Protein AF-A0A945CCV4-F1 (afdb_monomer_lite)

pLDDT: mean 94.68, std 7.06, range [43.44, 98.88]

Foldseek 3Di:
DQQPLVLVVQLVCLVVAQEDEAQECRDLADALVVLVVVDVSNDPRYHYAYQYDCSQCVDPVSNVRLCPRPHNVDDPQDWDDDLNAIETRHNCLVVQLADDPVNLVVQQPDPDQEYEYRHEDDQAPVCVVQAPDSPSHDPPRHHPVVVCVSHDLSHAYEYEYERGAQDPVHDQWDWDDDRSYIYTYHYHNLDFQNWDWDDDPRDTDTDGGDRPDD

Structure (mmCIF, N/CA/C/O backbone):
data_AF-A0A945CCV4-F1
#
_entry.id   AF-A0A945CCV4-F1
#
loop_
_atom_site.group_PDB
_atom_site.id
_atom_site.type_symbol
_atom_site.label_atom_id
_atom_site.label_alt_id
_atom_site.label_comp_id
_atom_site.label_asym_id
_atom_site.label_entity_id
_atom_site.label_seq_id
_atom_site.pdbx_PDB_ins_code
_atom_site.Cartn_x
_atom_site.Cartn_y
_atom_site.Cartn_z
_atom_site.occupancy
_atom_site.B_iso_or_equiv
_atom_site.auth_seq_id
_atom_site.auth_comp_id
_atom_site.auth_asym_id
_atom_site.auth_atom_id
_atom_site.pdbx_PDB_model_num
ATOM 1 N N . GLY A 1 1 ? 11.081 -3.305 -15.391 1.00 67.00 1 GLY A N 1
ATOM 2 C CA . GLY A 1 1 ? 9.847 -2.536 -15.654 1.00 67.00 1 GLY A CA 1
ATOM 3 C C . GLY A 1 1 ? 9.012 -2.610 -14.402 1.00 67.00 1 GLY A C 1
ATOM 4 O O . GLY A 1 1 ? 9.605 -2.865 -13.364 1.00 67.00 1 GLY A O 1
ATOM 5 N N . LEU A 1 2 ? 7.693 -2.428 -14.487 1.00 87.81 2 LEU A N 1
ATOM 6 C CA . LEU A 1 2 ? 6.811 -3.063 -13.502 1.00 87.81 2 LEU A CA 1
ATOM 7 C C . LEU A 1 2 ? 7.021 -4.585 -13.612 1.00 87.81 2 LEU A C 1
ATOM 9 O O . LEU A 1 2 ? 7.381 -5.048 -14.703 1.00 87.81 2 LEU A O 1
ATOM 13 N N . ALA A 1 3 ? 6.828 -5.327 -12.523 1.00 92.19 3 ALA A N 1
ATOM 14 C CA . ALA A 1 3 ? 6.833 -6.789 -12.547 1.00 92.19 3 ALA A CA 1
ATOM 15 C C . ALA A 1 3 ? 5.908 -7.313 -13.665 1.00 92.19 3 ALA A C 1
ATOM 17 O O . ALA A 1 3 ? 4.794 -6.805 -13.848 1.00 92.19 3 ALA A O 1
ATOM 18 N N . LYS A 1 4 ? 6.385 -8.271 -14.467 1.00 93.06 4 LYS A N 1
ATOM 19 C CA . LYS A 1 4 ? 5.684 -8.753 -15.666 1.00 93.06 4 LYS A CA 1
ATOM 20 C C . LYS A 1 4 ? 4.350 -9.393 -15.310 1.00 93.06 4 LYS A C 1
ATOM 22 O O . LYS A 1 4 ? 3.341 -9.004 -15.890 1.00 93.06 4 LYS A O 1
ATOM 27 N N . ASN A 1 5 ? 4.338 -10.279 -14.316 1.00 93.94 5 ASN A N 1
ATOM 28 C CA . ASN A 1 5 ? 3.125 -10.932 -13.814 1.00 93.94 5 ASN A CA 1
ATOM 29 C C . ASN A 1 5 ? 2.070 -9.911 -13.347 1.00 93.94 5 ASN A C 1
ATOM 31 O O . ASN A 1 5 ? 0.893 -10.023 -13.690 1.00 93.94 5 ASN A O 1
ATOM 35 N N . ALA A 1 6 ? 2.486 -8.852 -12.646 1.00 94.69 6 ALA A N 1
ATOM 36 C CA . ALA A 1 6 ? 1.594 -7.769 -12.242 1.00 94.69 6 ALA A CA 1
ATOM 37 C C . ALA A 1 6 ? 1.042 -7.005 -13.457 1.00 94.69 6 ALA A C 1
ATOM 39 O O . ALA A 1 6 ? -0.157 -6.737 -13.541 1.00 94.69 6 ALA A O 1
ATOM 40 N N . MET A 1 7 ? 1.896 -6.675 -14.432 1.00 93.44 7 MET A N 1
ATOM 41 C CA . MET A 1 7 ? 1.480 -5.985 -15.658 1.00 93.44 7 MET A CA 1
ATOM 42 C C . MET A 1 7 ? 0.518 -6.835 -16.504 1.00 93.44 7 MET A C 1
ATOM 44 O O . MET A 1 7 ? -0.431 -6.295 -17.081 1.00 93.44 7 MET A O 1
ATOM 48 N N . GLU A 1 8 ? 0.738 -8.146 -16.579 1.00 93.75 8 GLU A N 1
ATOM 49 C CA . GLU A 1 8 ? -0.138 -9.108 -17.255 1.00 93.75 8 GLU A CA 1
ATOM 50 C C . GLU A 1 8 ? -1.492 -9.200 -16.552 1.00 93.75 8 GLU A C 1
ATOM 52 O O . GLU A 1 8 ? -2.524 -9.017 -17.203 1.00 93.75 8 GLU A O 1
ATOM 57 N N . PHE A 1 9 ? -1.504 -9.356 -15.223 1.00 94.81 9 PHE A N 1
ATOM 58 C CA . PHE A 1 9 ? -2.732 -9.324 -14.426 1.00 94.81 9 PHE A CA 1
ATOM 59 C C . PHE A 1 9 ? -3.540 -8.048 -14.692 1.00 94.81 9 PHE A C 1
ATOM 61 O O . PHE A 1 9 ? -4.734 -8.117 -14.998 1.00 94.81 9 PHE A O 1
ATOM 68 N N . ILE A 1 10 ? -2.883 -6.886 -14.636 1.00 94.25 10 ILE A N 1
ATOM 69 C CA . ILE A 1 10 ? -3.505 -5.584 -14.894 1.00 94.25 10 ILE A CA 1
ATOM 70 C C . ILE A 1 10 ? -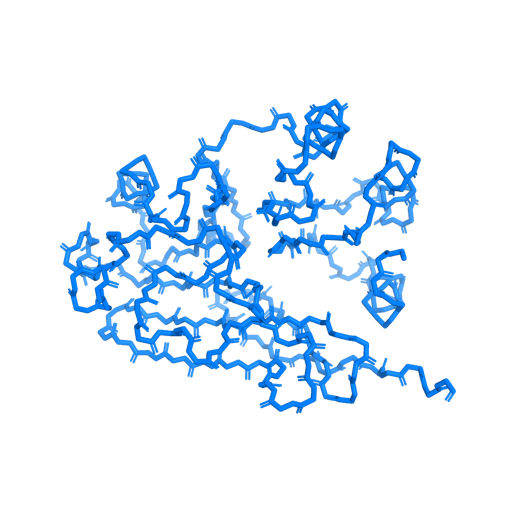4.068 -5.529 -16.314 1.00 94.25 10 ILE A C 1
ATOM 72 O O . ILE A 1 10 ? -5.220 -5.151 -16.510 1.00 94.25 10 ILE A O 1
ATOM 76 N N . THR A 1 11 ? -3.284 -5.923 -17.317 1.00 92.12 11 THR A N 1
ATOM 77 C CA . THR A 1 11 ? -3.694 -5.853 -18.727 1.00 92.12 11 THR A CA 1
ATOM 78 C C . THR A 1 11 ? -4.904 -6.742 -19.003 1.00 92.12 11 THR A C 1
ATOM 80 O O . THR A 1 11 ? -5.833 -6.305 -19.686 1.00 92.12 11 THR A O 1
ATOM 83 N N . ASN A 1 12 ? -4.926 -7.943 -18.422 1.00 92.69 12 ASN A N 1
ATOM 84 C CA . ASN A 1 12 ? -5.991 -8.926 -18.604 1.00 92.69 12 ASN A CA 1
ATOM 85 C C . ASN A 1 12 ? -7.277 -8.562 -17.845 1.00 92.69 12 ASN A C 1
ATOM 87 O O . ASN A 1 12 ? -8.363 -8.990 -18.236 1.00 92.69 12 ASN A O 1
ATOM 91 N N . ASN A 1 13 ? -7.177 -7.759 -16.779 1.00 93.12 13 ASN A N 1
ATOM 92 C CA . ASN A 1 13 ? -8.304 -7.470 -15.889 1.00 93.12 13 ASN A CA 1
ATOM 93 C C . ASN A 1 13 ? -8.717 -5.994 -15.824 1.00 93.12 13 ASN A C 1
ATOM 95 O O . ASN A 1 13 ? -9.718 -5.692 -15.180 1.00 93.12 13 ASN A O 1
ATOM 99 N N . LYS A 1 14 ? -8.037 -5.066 -16.512 1.00 91.62 14 LYS A N 1
ATOM 100 C CA . LYS A 1 14 ? -8.310 -3.615 -16.423 1.00 91.62 14 LYS A CA 1
ATOM 101 C C . LYS A 1 14 ? -9.759 -3.194 -16.692 1.00 91.62 14 LYS A C 1
ATOM 103 O O . LYS A 1 14 ? -10.181 -2.173 -16.173 1.00 91.62 14 LYS A O 1
ATOM 108 N N . SER A 1 15 ? -10.540 -3.957 -17.465 1.00 91.94 15 SER A N 1
ATOM 109 C CA . SER A 1 15 ? -11.969 -3.670 -17.688 1.00 91.94 15 SER A CA 1
ATOM 110 C C . SER A 1 15 ? -12.873 -4.046 -16.507 1.00 91.94 15 SER A C 1
ATOM 112 O O . SER A 1 15 ? -14.014 -3.595 -16.444 1.00 91.94 15 SER A O 1
ATOM 114 N N . LYS A 1 16 ? -12.379 -4.877 -15.584 1.00 92.81 16 LYS A N 1
ATOM 115 C CA . LYS A 1 16 ? -13.075 -5.344 -14.375 1.00 92.81 16 LYS A CA 1
ATOM 116 C C . LYS A 1 16 ? -12.618 -4.602 -13.118 1.00 92.81 16 LYS A C 1
ATOM 118 O O . LYS A 1 16 ? -13.251 -4.724 -12.074 1.00 92.81 16 LYS A O 1
ATOM 123 N N . LEU A 1 17 ? -11.509 -3.869 -13.203 1.00 93.38 17 LEU A N 1
ATOM 124 C CA . LEU A 1 17 ? -10.933 -3.116 -12.097 1.00 93.38 17 LEU A CA 1
ATOM 125 C C . LEU A 1 17 ? -11.440 -1.674 -12.130 1.00 93.38 17 LEU A C 1
ATOM 127 O O . LEU A 1 17 ? -11.455 -1.031 -13.175 1.00 93.38 17 LEU A O 1
ATOM 131 N N . ARG A 1 18 ? -11.823 -1.152 -10.964 1.00 94.25 18 ARG A N 1
ATOM 132 C CA . ARG A 1 18 ? -12.142 0.274 -10.791 1.00 94.25 18 ARG A CA 1
ATOM 133 C C . ARG A 1 18 ? -10.889 1.104 -10.520 1.00 94.25 18 ARG A C 1
ATOM 135 O O . ARG A 1 18 ? -10.783 2.245 -10.968 1.00 94.25 18 ARG A O 1
ATOM 142 N N . SER A 1 19 ? -9.944 0.535 -9.781 1.00 95.94 19 SER A N 1
ATOM 143 C CA . SER A 1 19 ? -8.685 1.185 -9.445 1.00 9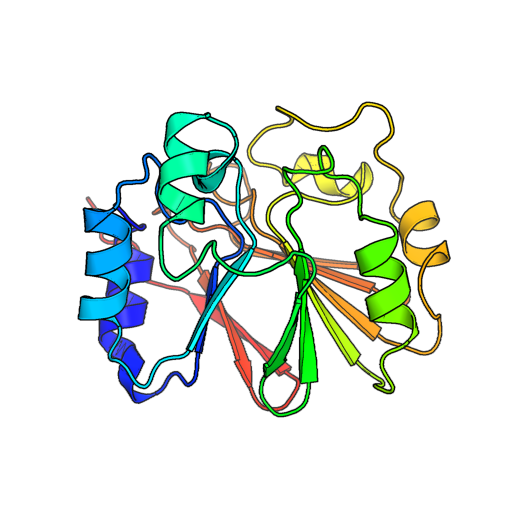5.94 19 SER A CA 1
ATOM 144 C C . SER A 1 19 ? -7.585 0.182 -9.112 1.00 95.94 19 SER A C 1
ATOM 146 O O . SER A 1 19 ? -7.870 -0.977 -8.817 1.00 95.94 19 SER A O 1
ATOM 148 N N . ILE A 1 20 ? -6.343 0.662 -9.105 1.00 96.69 20 ILE A N 1
ATOM 149 C CA . ILE A 1 20 ? -5.147 -0.035 -8.635 1.00 96.69 20 ILE A CA 1
ATOM 150 C C . ILE A 1 20 ? -4.456 0.843 -7.591 1.00 96.69 20 ILE A C 1
ATOM 152 O O . ILE A 1 20 ? -4.261 2.041 -7.804 1.00 96.69 20 ILE A O 1
ATOM 156 N N . THR A 1 21 ? -4.052 0.222 -6.488 1.00 97.56 21 THR A N 1
ATOM 157 C CA . THR A 1 21 ? -3.162 0.818 -5.492 1.00 97.56 21 THR A CA 1
ATOM 158 C C . THR A 1 21 ? -1.800 0.151 -5.598 1.00 97.56 21 THR A C 1
ATOM 160 O O . THR A 1 21 ? -1.707 -1.066 -5.473 1.00 97.56 21 THR A O 1
ATOM 163 N N . PHE A 1 22 ? -0.752 0.944 -5.795 1.00 97.88 22 PHE A N 1
ATOM 164 C CA . PHE A 1 22 ? 0.627 0.497 -5.656 1.00 97.88 22 PHE A CA 1
ATOM 165 C C . PHE A 1 22 ? 1.179 0.937 -4.300 1.00 97.88 22 PHE A C 1
ATOM 167 O O . PHE A 1 22 ? 1.208 2.131 -3.997 1.00 97.88 22 PHE A O 1
ATOM 174 N N . THR A 1 23 ? 1.646 -0.017 -3.501 1.00 97.75 23 THR A N 1
ATOM 175 C CA . THR A 1 23 ? 2.307 0.207 -2.205 1.00 97.75 23 THR A CA 1
ATOM 176 C C . THR A 1 23 ? 3.823 0.325 -2.363 1.00 97.75 23 THR A C 1
ATOM 178 O O . THR A 1 23 ? 4.594 -0.254 -1.603 1.00 97.75 23 THR A O 1
ATOM 181 N N . GLY A 1 24 ? 4.244 1.090 -3.367 1.00 96.25 24 GLY A N 1
ATOM 182 C CA . GLY A 1 24 ? 5.629 1.484 -3.604 1.00 96.25 24 GLY A CA 1
ATOM 183 C C . GLY A 1 24 ? 6.425 0.520 -4.472 1.00 96.25 24 GLY A C 1
ATOM 184 O O . GLY A 1 24 ? 5.956 -0.557 -4.835 1.00 96.25 24 GLY A O 1
ATOM 185 N N . ASP A 1 25 ? 7.626 0.960 -4.831 1.00 95.69 25 ASP A N 1
ATOM 186 C CA . ASP A 1 25 ? 8.578 0.278 -5.707 1.00 95.69 25 ASP A CA 1
ATOM 187 C C . ASP A 1 25 ? 7.937 -0.190 -7.023 1.00 95.69 25 ASP A C 1
ATOM 189 O O . ASP A 1 25 ? 8.181 -1.288 -7.523 1.00 95.69 25 ASP A O 1
ATOM 193 N N . VAL A 1 26 ? 7.131 0.696 -7.626 1.00 95.69 26 VAL A N 1
ATOM 194 C CA . VAL A 1 26 ? 6.432 0.436 -8.900 1.00 95.69 26 VAL A CA 1
ATOM 195 C C . VAL A 1 26 ? 7.433 0.112 -10.006 1.00 95.69 26 VAL A C 1
ATOM 197 O O . VAL A 1 26 ? 7.191 -0.739 -10.867 1.00 95.69 26 VAL A O 1
ATOM 200 N N . PHE A 1 27 ? 8.578 0.796 -9.980 1.00 93.62 27 PHE A N 1
ATOM 201 C CA . PHE A 1 27 ? 9.692 0.552 -10.879 1.00 93.62 27 PHE A CA 1
ATOM 202 C C . PHE A 1 27 ? 11.005 0.484 -10.102 1.00 93.62 27 PHE A C 1
ATOM 204 O O . PHE A 1 27 ? 11.349 1.412 -9.380 1.00 93.62 27 PHE A O 1
ATOM 211 N N . SER A 1 28 ? 11.827 -0.532 -10.381 1.00 88.69 28 SER A N 1
ATOM 212 C CA . SER A 1 28 ? 13.199 -0.615 -9.847 1.00 88.69 28 SER A CA 1
ATOM 213 C C . SER A 1 28 ? 14.094 0.568 -10.247 1.00 88.69 28 SER A C 1
ATOM 215 O O . SER A 1 2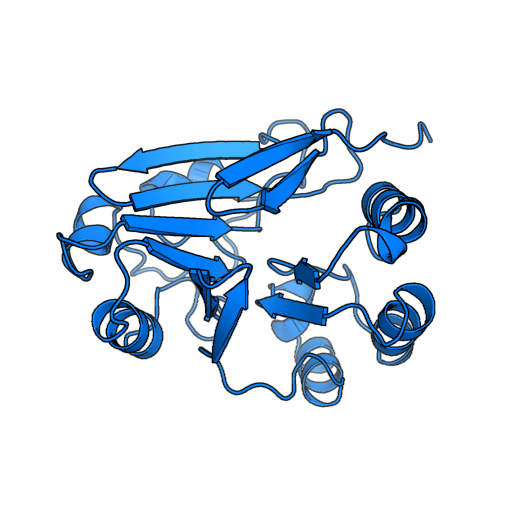8 ? 15.054 0.911 -9.565 1.00 88.69 28 SER A O 1
ATOM 217 N N . SER A 1 29 ? 13.790 1.200 -11.381 1.00 90.94 29 SER A N 1
ATOM 218 C CA . SER A 1 29 ? 14.406 2.446 -11.830 1.00 90.94 29 SER A CA 1
ATOM 219 C C . SER A 1 29 ? 13.344 3.262 -12.571 1.00 90.94 29 SER A C 1
ATOM 221 O O . SER A 1 29 ? 13.000 2.911 -13.711 1.00 90.94 29 SER A O 1
ATOM 223 N N . PRO A 1 30 ? 12.760 4.292 -11.940 1.00 93.94 30 PRO A N 1
ATOM 224 C CA . PRO A 1 30 ? 11.705 5.086 -12.550 1.00 93.94 30 PRO A CA 1
ATOM 225 C C . PRO A 1 30 ? 12.242 5.976 -13.677 1.00 93.94 30 PRO A C 1
ATOM 227 O O . PRO A 1 30 ? 13.416 6.324 -13.742 1.00 93.94 30 PRO A O 1
ATOM 230 N N . SER A 1 31 ? 11.353 6.320 -14.603 1.00 95.38 31 SER A N 1
ATOM 231 C CA . SER A 1 31 ? 11.570 7.326 -15.650 1.00 95.38 31 SER A CA 1
ATOM 232 C C . SER A 1 31 ? 10.215 7.911 -16.023 1.00 95.38 31 SER A C 1
ATOM 234 O O . SER A 1 31 ? 9.197 7.231 -15.859 1.00 95.38 31 SER A O 1
ATOM 236 N N . LEU A 1 32 ? 10.191 9.131 -16.558 1.00 94.38 32 LEU A N 1
ATOM 237 C CA . LEU A 1 32 ? 8.948 9.740 -17.035 1.00 94.38 32 LEU A CA 1
ATOM 238 C C . LEU A 1 32 ? 8.214 8.851 -18.044 1.00 94.38 32 LEU A C 1
ATOM 240 O O . LEU A 1 32 ? 6.996 8.712 -17.966 1.00 94.38 32 LEU A O 1
ATOM 244 N N . ASP A 1 33 ? 8.949 8.204 -18.948 1.00 95.25 33 ASP A N 1
ATOM 245 C CA . ASP A 1 33 ? 8.360 7.336 -19.969 1.00 95.25 33 ASP A CA 1
ATOM 246 C C . ASP A 1 33 ? 7.734 6.076 -19.367 1.00 95.25 33 ASP A C 1
ATOM 248 O O . ASP A 1 33 ? 6.674 5.645 -19.817 1.00 95.25 33 ASP A O 1
ATOM 252 N N . LYS A 1 34 ? 8.323 5.510 -18.303 1.00 95.25 34 LYS A N 1
ATOM 253 C CA . LYS A 1 34 ? 7.727 4.373 -17.578 1.00 95.25 34 LYS A CA 1
ATOM 254 C C . LYS A 1 34 ? 6.419 4.767 -16.890 1.00 95.25 34 LYS A C 1
ATOM 256 O O . LYS A 1 34 ? 5.437 4.041 -17.026 1.00 95.25 34 LYS A O 1
ATOM 261 N N . TRP A 1 35 ? 6.379 5.924 -16.226 1.00 94.88 35 TRP A N 1
ATOM 262 C CA . TRP A 1 35 ? 5.150 6.437 -15.610 1.00 94.88 35 TRP A CA 1
ATOM 263 C C . TRP A 1 35 ? 4.066 6.736 -16.656 1.00 94.88 35 TRP A C 1
ATOM 265 O O . TRP A 1 35 ? 2.936 6.276 -16.512 1.00 94.88 35 TRP A O 1
ATOM 275 N N . LYS A 1 36 ? 4.411 7.405 -17.765 1.00 93.31 36 LYS A N 1
ATOM 276 C CA . LYS A 1 36 ? 3.477 7.636 -18.883 1.00 93.31 36 LYS A CA 1
ATOM 277 C C . LYS A 1 36 ? 2.975 6.326 -19.495 1.00 93.31 36 LYS A C 1
ATOM 279 O O . LYS A 1 36 ? 1.787 6.186 -19.779 1.00 93.31 36 LYS A O 1
ATOM 284 N N . SER A 1 37 ? 3.863 5.347 -19.673 1.00 92.44 37 SER A N 1
ATOM 285 C CA . SER A 1 37 ? 3.507 4.035 -20.220 1.00 92.44 37 SER A CA 1
ATOM 286 C C . SER A 1 37 ? 2.543 3.272 -19.307 1.00 92.44 37 SER A C 1
ATOM 288 O O . SER A 1 37 ? 1.637 2.609 -19.812 1.00 92.44 37 SER A O 1
ATOM 290 N N . LEU A 1 38 ? 2.687 3.391 -17.980 1.00 92.94 38 LEU A N 1
ATOM 291 C CA . LEU A 1 38 ? 1.751 2.794 -17.024 1.00 92.94 38 LEU A CA 1
ATOM 292 C C . LEU A 1 38 ? 0.323 3.286 -17.273 1.00 92.94 38 LEU A C 1
ATOM 294 O O . LEU A 1 38 ? -0.572 2.457 -17.437 1.00 92.94 38 LEU A O 1
ATOM 298 N N . ARG A 1 39 ? 0.122 4.605 -17.391 1.00 91.44 39 ARG A N 1
ATOM 299 C CA . ARG A 1 39 ? -1.183 5.205 -17.714 1.00 91.44 39 ARG A CA 1
ATOM 300 C C . ARG A 1 39 ? -1.734 4.718 -19.051 1.00 91.44 39 ARG A C 1
ATOM 302 O O . ARG A 1 39 ? -2.856 4.227 -19.121 1.00 91.44 39 ARG A O 1
ATOM 309 N N . GLN A 1 40 ? -0.921 4.775 -20.104 1.00 89.69 40 GLN A N 1
ATOM 310 C CA . GLN A 1 40 ? -1.341 4.365 -21.450 1.00 89.69 40 GLN A CA 1
ATOM 311 C C . GLN A 1 40 ? -1.819 2.905 -21.502 1.00 89.69 40 GLN A C 1
ATOM 313 O O . GLN A 1 40 ? -2.751 2.573 -22.233 1.00 89.69 40 GLN A O 1
ATOM 318 N N . LYS A 1 41 ? -1.207 2.013 -20.714 1.00 87.19 41 LYS A N 1
ATOM 319 C CA . LYS A 1 41 ? -1.570 0.588 -20.697 1.00 87.19 41 LYS A CA 1
ATOM 320 C C . LYS A 1 41 ? -2.813 0.277 -19.855 1.00 87.19 41 LYS A C 1
ATOM 322 O O . LYS A 1 41 ? -3.485 -0.726 -20.123 1.00 87.19 41 LYS A O 1
ATOM 327 N N . THR A 1 42 ? -3.136 1.120 -18.876 1.00 82.00 42 THR A N 1
ATOM 328 C CA . THR A 1 42 ? -4.156 0.873 -17.841 1.00 82.00 42 THR A CA 1
ATOM 329 C C . THR A 1 42 ? -5.554 1.409 -18.159 1.00 82.00 42 THR A C 1
ATOM 331 O O . THR A 1 42 ? -6.473 1.058 -17.428 1.00 82.00 42 THR A O 1
ATOM 334 N N . ASN A 1 43 ? -5.755 2.099 -19.294 1.00 77.00 43 ASN A N 1
ATOM 335 C CA . ASN A 1 43 ? -6.990 2.825 -19.662 1.00 77.00 43 ASN A CA 1
ATOM 336 C C . ASN A 1 43 ? -7.260 4.039 -18.743 1.00 77.00 43 ASN A C 1
ATOM 338 O O . ASN A 1 43 ? -7.037 3.991 -17.536 1.00 77.00 43 ASN A O 1
ATOM 342 N N . ASP A 1 44 ? -7.788 5.122 -19.314 1.00 76.44 44 ASP A N 1
ATOM 343 C CA . ASP A 1 44 ? -8.059 6.390 -18.624 1.00 76.44 44 ASP A CA 1
ATOM 344 C C . ASP A 1 44 ? -9.121 6.260 -17.519 1.00 76.44 44 ASP A C 1
ATOM 346 O O . ASP A 1 44 ? -9.103 7.011 -16.547 1.00 76.44 44 ASP A O 1
ATOM 350 N N . ASN A 1 45 ? -10.013 5.268 -17.617 1.00 84.25 45 ASN A N 1
ATOM 351 C CA . ASN A 1 45 ? -11.058 5.032 -16.613 1.00 84.25 45 ASN A CA 1
ATOM 352 C C . ASN A 1 45 ? -10.556 4.316 -15.346 1.00 84.25 45 ASN A C 1
ATOM 354 O O . ASN A 1 45 ? -11.311 4.208 -14.377 1.00 84.25 45 ASN A O 1
ATOM 358 N N . LEU A 1 46 ? -9.321 3.802 -15.341 1.00 92.06 46 LEU A N 1
ATOM 359 C CA . LEU A 1 46 ? -8.766 3.088 -14.196 1.00 92.06 46 LEU A CA 1
ATOM 360 C C . LEU A 1 46 ? -8.082 4.067 -13.235 1.00 92.06 46 LEU A C 1
ATOM 362 O O . LEU A 1 46 ? -7.074 4.701 -13.566 1.00 92.06 46 LEU A O 1
ATOM 366 N N . GLY A 1 47 ? -8.612 4.176 -12.015 1.00 94.19 47 GLY A N 1
ATOM 367 C CA . GLY A 1 47 ? -7.960 4.949 -10.958 1.00 94.19 47 GLY A CA 1
ATOM 368 C C . GLY A 1 47 ? -6.616 4.323 -10.587 1.00 94.19 47 GLY A C 1
ATOM 369 O O . GLY A 1 47 ? -6.538 3.116 -10.390 1.00 94.19 47 GLY A O 1
ATOM 370 N N . ILE A 1 48 ? -5.554 5.115 -10.478 1.00 95.69 48 ILE A N 1
ATOM 371 C CA . ILE A 1 48 ? -4.246 4.625 -10.029 1.00 95.69 48 ILE A CA 1
ATOM 372 C C . ILE A 1 48 ? -3.793 5.495 -8.875 1.00 95.69 48 ILE A C 1
ATOM 374 O O . ILE A 1 48 ? -3.772 6.722 -8.989 1.00 95.69 48 ILE A O 1
ATOM 378 N N . PHE A 1 49 ? -3.426 4.847 -7.780 1.00 97.19 49 PHE A N 1
ATOM 379 C CA . PHE A 1 49 ? -2.933 5.494 -6.578 1.00 97.19 49 PHE A CA 1
ATOM 380 C C . PHE A 1 49 ? -1.598 4.873 -6.187 1.00 97.19 49 PHE A C 1
ATOM 382 O O . PHE A 1 49 ? -1.429 3.657 -6.273 1.00 97.19 49 PHE A O 1
ATOM 389 N N . VAL A 1 50 ? -0.649 5.706 -5.768 1.00 97.88 50 VAL A N 1
ATOM 390 C CA . VAL A 1 50 ? 0.703 5.270 -5.409 1.00 97.88 50 VAL A CA 1
ATOM 391 C C . VAL A 1 50 ? 1.025 5.777 -4.010 1.00 97.88 50 VAL A C 1
ATOM 393 O O . VAL A 1 50 ? 0.966 6.980 -3.761 1.00 97.88 50 VAL A O 1
ATOM 396 N N . ALA A 1 51 ? 1.367 4.865 -3.107 1.00 98.06 51 ALA A N 1
ATOM 397 C CA . ALA A 1 51 ? 2.089 5.167 -1.878 1.00 98.06 51 ALA A CA 1
ATOM 398 C C . ALA A 1 51 ? 3.574 4.866 -2.147 1.00 98.06 51 ALA A C 1
ATOM 400 O O . ALA A 1 51 ? 3.895 3.700 -2.363 1.00 98.06 51 ALA A O 1
ATOM 401 N N . PRO A 1 52 ? 4.457 5.873 -2.254 1.00 97.38 52 PRO A N 1
ATOM 402 C CA . PRO A 1 52 ? 5.776 5.697 -2.858 1.00 97.38 52 PRO A CA 1
ATOM 403 C C . PRO A 1 52 ? 6.705 4.822 -2.010 1.00 97.38 52 PRO A C 1
ATOM 405 O O . PRO A 1 52 ? 6.678 4.876 -0.779 1.00 97.38 52 PRO A O 1
ATOM 408 N N . GLY A 1 53 ? 7.550 4.045 -2.689 1.00 96.94 53 GLY A N 1
ATOM 409 C CA . GLY A 1 53 ? 8.622 3.254 -2.087 1.00 96.94 53 GLY A CA 1
ATOM 410 C C . GLY A 1 53 ? 10.014 3.844 -2.290 1.00 96.94 53 GLY A C 1
ATOM 411 O O . GLY A 1 53 ? 10.191 4.898 -2.911 1.00 96.94 53 GLY A O 1
ATOM 412 N N . ASN A 1 54 ? 11.037 3.181 -1.744 1.00 95.81 54 ASN A N 1
ATOM 413 C CA . ASN A 1 54 ? 12.414 3.681 -1.810 1.00 95.81 54 ASN A CA 1
ATOM 414 C C . ASN A 1 54 ? 12.909 3.838 -3.252 1.00 95.81 54 ASN A C 1
ATOM 416 O O . ASN A 1 54 ? 13.573 4.826 -3.575 1.00 95.81 54 ASN A O 1
ATOM 420 N N . SER A 1 55 ? 12.563 2.903 -4.133 1.00 93.31 55 SER A N 1
ATOM 421 C CA . SER A 1 55 ? 12.957 2.940 -5.542 1.00 93.31 55 SER A CA 1
ATOM 422 C C . SER A 1 55 ? 12.281 4.095 -6.289 1.00 93.31 55 SER A C 1
ATOM 424 O O . SER A 1 55 ? 12.865 4.644 -7.232 1.00 93.31 55 SER A O 1
ATOM 426 N N . ASP A 1 56 ? 11.100 4.517 -5.823 1.00 93.06 56 ASP A N 1
ATOM 427 C CA . ASP A 1 56 ? 10.324 5.603 -6.420 1.00 93.06 56 ASP A CA 1
ATOM 428 C C . ASP A 1 56 ? 10.850 6.995 -6.034 1.00 93.06 56 ASP A C 1
ATOM 430 O O . ASP A 1 56 ? 10.832 7.887 -6.878 1.00 93.06 56 ASP A O 1
ATOM 434 N N . VAL A 1 57 ? 11.308 7.212 -4.787 1.00 94.56 57 VAL A N 1
ATOM 435 C CA . VAL A 1 57 ? 11.571 8.582 -4.271 1.00 94.56 57 VAL A CA 1
ATOM 436 C C . VAL A 1 57 ? 12.812 8.770 -3.382 1.00 94.56 57 VAL A C 1
ATOM 438 O O . VAL A 1 57 ? 13.076 9.897 -2.939 1.00 94.56 57 VAL A O 1
ATOM 441 N N . GLN A 1 58 ? 13.586 7.721 -3.071 1.00 91.06 58 GLN A N 1
ATOM 442 C CA . GLN A 1 58 ? 14.757 7.865 -2.186 1.00 91.06 58 GLN A CA 1
ATOM 443 C C . GLN A 1 58 ? 15.951 8.515 -2.897 1.00 91.06 58 GLN A C 1
ATOM 445 O O . GLN A 1 58 ? 16.649 9.337 -2.303 1.00 91.06 58 GLN A O 1
ATOM 450 N N . ARG A 1 59 ? 16.188 8.174 -4.169 1.00 90.81 59 ARG A N 1
ATOM 451 C CA . ARG A 1 59 ? 17.185 8.867 -4.997 1.00 90.81 59 ARG A CA 1
ATOM 452 C C . ARG A 1 59 ? 16.632 10.202 -5.489 1.00 90.81 59 ARG A C 1
ATOM 454 O O . ARG A 1 59 ? 15.455 10.279 -5.830 1.00 90.81 59 ARG A O 1
ATOM 461 N N . LEU A 1 60 ? 17.490 11.223 -5.571 1.00 85.94 60 LEU A N 1
ATOM 462 C CA . LEU A 1 60 ? 17.098 12.568 -6.017 1.00 85.94 60 LEU A CA 1
ATOM 463 C C . LEU A 1 60 ? 16.467 12.551 -7.413 1.00 85.94 60 LEU A C 1
ATOM 465 O O . LEU A 1 60 ? 15.392 13.103 -7.605 1.00 85.94 60 LEU A O 1
ATOM 469 N N . ASP A 1 61 ? 17.078 11.840 -8.357 1.00 90.56 61 ASP A N 1
ATOM 470 C CA . ASP A 1 61 ? 16.550 11.741 -9.715 1.00 90.56 61 ASP A CA 1
ATOM 471 C C . ASP A 1 61 ? 15.225 10.968 -9.776 1.00 90.56 61 ASP A C 1
ATOM 473 O O . ASP A 1 61 ? 14.295 11.401 -10.456 1.00 90.56 61 ASP A O 1
ATOM 477 N N . SER A 1 62 ? 15.093 9.873 -9.017 1.00 94.12 62 SER A N 1
ATOM 478 C CA . SER A 1 62 ? 13.815 9.163 -8.871 1.00 94.12 62 SER A CA 1
ATOM 479 C C . SER A 1 62 ? 12.719 10.072 -8.306 1.00 94.12 62 SER A C 1
ATOM 481 O O . SER A 1 62 ? 11.615 10.107 -8.850 1.00 94.12 62 SER A O 1
ATOM 483 N N . ARG A 1 63 ? 13.034 10.848 -7.260 1.00 94.00 63 ARG A N 1
ATOM 484 C CA . ARG A 1 63 ? 12.104 11.780 -6.614 1.00 94.00 63 ARG A CA 1
ATOM 485 C C . ARG A 1 63 ? 11.609 12.849 -7.575 1.00 94.00 63 ARG A C 1
ATOM 487 O O . ARG A 1 63 ? 10.399 13.033 -7.674 1.00 94.00 63 ARG A O 1
ATOM 494 N N . ASP A 1 64 ? 12.518 13.509 -8.287 1.00 94.19 64 ASP A N 1
ATOM 495 C CA . ASP A 1 64 ? 12.161 14.550 -9.251 1.00 94.19 64 ASP A CA 1
ATOM 496 C C . ASP A 1 64 ? 11.248 13.974 -10.340 1.00 94.19 64 ASP A C 1
ATOM 498 O O . ASP A 1 64 ? 10.196 14.540 -10.634 1.00 94.19 64 ASP A O 1
ATOM 502 N N . ILE A 1 65 ? 11.592 12.792 -10.872 1.00 96.12 65 ILE A N 1
ATOM 503 C CA . ILE A 1 65 ? 10.785 12.067 -11.864 1.00 96.12 65 ILE A CA 1
ATOM 504 C C . ILE A 1 65 ? 9.392 11.730 -11.321 1.00 96.12 65 ILE A C 1
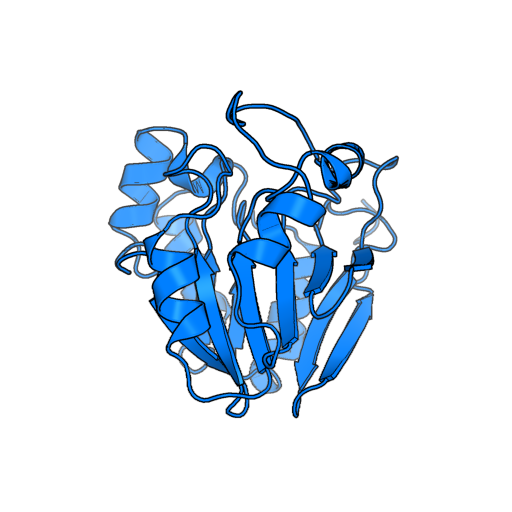ATOM 506 O O . ILE A 1 65 ? 8.404 11.872 -12.045 1.00 96.12 65 ILE A O 1
ATOM 510 N N . PHE A 1 66 ? 9.298 11.255 -10.079 1.00 96.06 66 PHE A N 1
ATOM 511 C CA . PHE A 1 66 ? 8.018 10.919 -9.466 1.00 96.06 66 PHE A CA 1
ATOM 512 C C . PHE A 1 66 ? 7.156 12.170 -9.271 1.00 96.06 66 PHE A C 1
ATOM 514 O O . PHE A 1 66 ? 6.000 12.172 -9.690 1.00 96.06 66 PHE A O 1
ATOM 521 N N . GLN A 1 67 ? 7.722 13.251 -8.727 1.00 95.00 67 GLN A N 1
ATOM 522 C CA . GLN A 1 67 ? 7.011 14.502 -8.434 1.00 95.00 67 GLN A CA 1
ATOM 523 C C . GLN A 1 67 ? 6.448 15.193 -9.681 1.00 95.00 67 GLN A C 1
ATOM 525 O O . GLN A 1 67 ? 5.361 15.765 -9.627 1.00 95.00 67 GLN A O 1
ATOM 530 N N . ILE A 1 68 ? 7.153 15.127 -10.814 1.00 95.31 68 ILE A N 1
ATOM 531 C CA . ILE A 1 68 ? 6.657 15.685 -12.082 1.00 95.31 68 ILE A CA 1
ATOM 532 C C . ILE A 1 68 ? 5.718 14.725 -12.835 1.00 95.31 68 ILE A C 1
ATOM 534 O O . ILE A 1 68 ? 5.052 15.144 -13.783 1.00 95.31 68 ILE A O 1
ATOM 538 N N . SER A 1 69 ? 5.646 13.448 -12.441 1.00 95.25 69 SER A N 1
ATOM 539 C CA . SER A 1 69 ? 4.658 12.502 -12.975 1.00 95.25 69 SER A CA 1
ATOM 540 C C . SER A 1 69 ? 3.254 12.812 -12.445 1.00 95.25 69 SER A C 1
ATOM 542 O O . SER A 1 69 ? 3.104 13.411 -11.384 1.00 95.25 69 SER A O 1
ATOM 544 N N . GLU A 1 70 ? 2.203 12.354 -13.131 1.00 92.75 70 GLU A N 1
ATOM 545 C CA . GLU A 1 70 ? 0.818 12.540 -12.656 1.00 92.75 70 GLU A CA 1
ATOM 546 C C . GLU A 1 70 ? 0.549 11.889 -11.281 1.00 92.75 70 GLU A C 1
ATOM 548 O O . GLU A 1 70 ? -0.365 12.300 -10.566 1.00 92.75 70 GLU A O 1
ATOM 553 N N . PHE A 1 71 ? 1.346 10.885 -10.895 1.00 93.56 71 PHE A N 1
ATOM 554 C CA . PHE A 1 71 ? 1.132 10.095 -9.682 1.00 93.56 71 PHE A CA 1
ATOM 555 C C . PHE A 1 71 ? 1.765 10.724 -8.436 1.00 93.56 71 PHE A C 1
ATOM 557 O O . PHE A 1 71 ? 1.258 10.516 -7.337 1.00 93.56 71 PHE A O 1
ATOM 564 N N . GLY A 1 72 ? 2.835 11.511 -8.599 1.00 93.25 72 GLY A N 1
ATOM 565 C CA . GLY A 1 72 ? 3.574 12.125 -7.488 1.00 93.25 72 GLY A CA 1
ATOM 566 C C . GLY A 1 72 ? 3.161 13.555 -7.141 1.00 93.25 72 GLY A C 1
ATOM 567 O O . GLY A 1 72 ? 3.749 14.153 -6.247 1.00 93.25 72 GLY A O 1
ATOM 568 N N . GLN A 1 73 ? 2.145 14.108 -7.808 1.00 92.56 73 GLN A N 1
ATOM 569 C CA . GLN A 1 73 ? 1.643 15.468 -7.551 1.00 92.56 73 GLN A CA 1
ATOM 570 C C . GLN A 1 73 ? 0.723 15.570 -6.319 1.00 92.56 73 GLN A C 1
ATOM 572 O O . GLN A 1 73 ? 0.230 16.650 -5.994 1.00 92.56 73 GLN A O 1
ATOM 577 N N . GLN A 1 74 ? 0.455 14.455 -5.635 1.00 93.50 74 GLN A N 1
ATOM 578 C CA . GLN A 1 74 ? -0.391 14.438 -4.444 1.00 93.50 74 GLN A CA 1
ATOM 579 C C . GLN A 1 74 ? 0.375 14.946 -3.215 1.00 93.50 74 GLN A C 1
ATOM 581 O O . GLN A 1 74 ? 1.558 14.663 -3.035 1.00 93.50 74 GLN A O 1
ATOM 586 N N . LYS A 1 75 ? -0.321 15.653 -2.318 1.00 95.38 75 LYS A N 1
ATOM 587 C CA . LYS A 1 75 ? 0.216 15.997 -0.997 1.00 95.38 75 LYS A CA 1
ATOM 588 C C . LYS A 1 75 ? -0.060 14.847 -0.029 1.00 95.38 75 LYS A C 1
ATOM 590 O O . LYS A 1 75 ? -1.217 14.603 0.293 1.00 95.38 75 LYS A O 1
ATOM 595 N N . TYR A 1 76 ? 0.987 14.168 0.430 1.00 97.31 76 TYR A N 1
ATOM 596 C CA . TYR A 1 76 ? 0.871 13.060 1.379 1.00 97.31 76 TYR A CA 1
ATOM 597 C C . TYR A 1 76 ? 0.732 13.549 2.840 1.00 97.31 76 TYR A C 1
ATOM 599 O O . TYR A 1 76 ? 1.331 14.570 3.193 1.00 97.31 76 TYR A O 1
ATOM 607 N N . PRO A 1 77 ? -0.009 12.819 3.696 1.00 98.31 77 PRO A N 1
ATOM 608 C CA . PRO A 1 77 ? -0.926 11.747 3.314 1.00 98.31 77 PRO A CA 1
ATOM 609 C C . PRO A 1 77 ? -2.166 12.303 2.590 1.00 98.31 77 PRO A C 1
ATOM 611 O O . PRO A 1 77 ? -2.613 13.412 2.880 1.00 98.31 77 PRO A O 1
ATOM 614 N N . PHE A 1 78 ? -2.743 11.526 1.668 1.00 98.25 78 PHE A N 1
ATOM 615 C CA . PHE A 1 78 ? -3.997 11.889 0.993 1.00 98.25 78 PHE A CA 1
ATOM 616 C C . PHE A 1 78 ? -5.065 10.804 1.142 1.00 98.25 78 PHE A C 1
ATOM 618 O O . PHE A 1 78 ? -4.755 9.628 1.320 1.00 98.25 78 PHE A O 1
ATOM 625 N N . LEU A 1 79 ? -6.333 11.209 1.039 1.00 98.25 79 LEU A N 1
ATOM 626 C CA . LEU A 1 79 ? -7.503 10.349 1.218 1.00 98.25 79 LEU A CA 1
ATOM 627 C C . LEU A 1 79 ? -8.198 10.054 -0.119 1.00 98.25 79 LEU A C 1
ATOM 629 O O . LEU A 1 79 ? -8.457 10.960 -0.918 1.00 98.25 79 LEU A O 1
ATOM 633 N N . LYS A 1 80 ? -8.555 8.788 -0.339 1.00 97.81 80 LYS A N 1
ATOM 634 C CA . LYS A 1 80 ? -9.500 8.335 -1.374 1.00 97.81 80 LYS A CA 1
ATOM 635 C C . LYS A 1 80 ? -10.497 7.353 -0.769 1.00 97.81 80 LYS A C 1
ATOM 637 O O . LYS A 1 80 ? -10.405 7.015 0.403 1.00 97.81 80 LYS A O 1
ATOM 642 N N . TYR A 1 81 ? -11.445 6.900 -1.582 1.00 96.44 81 TYR A N 1
ATOM 643 C CA . TYR A 1 81 ? -12.463 5.942 -1.168 1.00 96.44 81 TYR A CA 1
ATOM 644 C C . TYR A 1 81 ? -12.541 4.785 -2.161 1.00 96.44 81 TYR A C 1
ATOM 646 O O . TYR A 1 81 ? -12.691 5.011 -3.365 1.00 96.44 81 TYR A O 1
ATOM 654 N N . LEU A 1 82 ? -12.477 3.557 -1.650 1.00 93.81 82 LEU A N 1
ATOM 655 C CA . LEU A 1 82 ? -12.700 2.323 -2.400 1.00 93.81 82 LEU A CA 1
A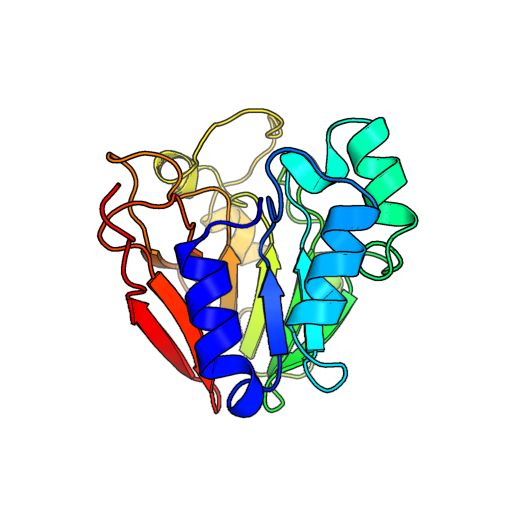TOM 656 C C . LEU A 1 82 ? -14.011 1.714 -1.916 1.00 93.81 82 LEU A C 1
ATOM 658 O O . LEU A 1 82 ? -14.133 1.402 -0.742 1.00 93.81 82 LEU A O 1
ATOM 662 N N . ASP A 1 83 ? -15.014 1.596 -2.788 1.00 90.12 83 ASP A N 1
ATOM 663 C CA . ASP A 1 83 ? -16.351 1.086 -2.427 1.00 90.12 83 ASP A CA 1
ATOM 664 C C . ASP A 1 83 ? -16.968 1.751 -1.173 1.00 90.12 83 ASP A C 1
ATOM 666 O O . ASP A 1 83 ? -17.688 1.119 -0.408 1.00 90.12 83 ASP A O 1
ATOM 670 N N . GLY A 1 84 ? -16.685 3.044 -0.970 1.00 94.44 84 GLY A N 1
ATOM 671 C CA . GLY A 1 84 ? -17.129 3.808 0.203 1.00 94.44 84 GLY A CA 1
ATOM 672 C C . GLY A 1 84 ? -16.214 3.689 1.427 1.00 94.44 84 GLY A C 1
ATOM 673 O O . GLY A 1 84 ? -16.361 4.471 2.357 1.00 94.44 84 GLY A O 1
ATOM 674 N N . THR A 1 85 ? -15.226 2.792 1.415 1.00 97.81 85 THR A N 1
ATOM 675 C CA . THR A 1 85 ? -14.232 2.644 2.484 1.00 97.81 85 THR A CA 1
ATOM 676 C C . THR A 1 85 ? -13.091 3.654 2.314 1.00 97.81 85 THR A C 1
ATOM 678 O O . THR A 1 85 ? -12.480 3.697 1.239 1.00 97.81 85 THR A O 1
ATOM 681 N N . PRO A 1 86 ? -12.777 4.464 3.339 1.00 98.50 86 PRO A N 1
ATOM 682 C CA . PRO A 1 86 ? -11.683 5.429 3.297 1.00 98.50 86 PRO A CA 1
ATOM 683 C C . PRO A 1 86 ? -10.319 4.734 3.218 1.00 98.50 86 PRO A C 1
ATOM 685 O O . PRO A 1 86 ? -10.038 3.784 3.951 1.00 98.50 86 PRO A O 1
ATOM 688 N N . VAL A 1 87 ? -9.459 5.241 2.335 1.00 98.75 87 VAL A N 1
ATOM 689 C CA . VAL A 1 87 ? -8.088 4.767 2.120 1.00 98.75 87 VAL A CA 1
ATOM 690 C C . VAL A 1 87 ? -7.123 5.941 2.173 1.00 98.75 87 VAL A C 1
ATOM 692 O O . VAL A 1 87 ? -7.194 6.852 1.343 1.00 98.75 87 VAL A O 1
ATOM 695 N N . ILE A 1 88 ? -6.217 5.904 3.141 1.00 98.81 88 ILE A N 1
ATOM 696 C CA . ILE A 1 88 ? -5.143 6.874 3.320 1.00 98.81 88 ILE A CA 1
ATOM 697 C C . ILE A 1 88 ? -3.893 6.344 2.628 1.00 98.81 88 ILE A C 1
ATOM 699 O O . ILE A 1 88 ? -3.467 5.223 2.889 1.00 98.81 88 ILE A O 1
ATOM 703 N N . PHE A 1 89 ? -3.290 7.160 1.774 1.00 98.75 89 PHE A N 1
ATOM 704 C CA . PHE A 1 89 ? -2.012 6.869 1.136 1.00 98.75 89 PHE A CA 1
ATOM 705 C C . PHE A 1 89 ? -0.928 7.679 1.831 1.00 98.75 89 PHE A C 1
ATOM 707 O O . PHE A 1 89 ? -1.018 8.906 1.890 1.00 98.75 89 PHE A O 1
ATOM 714 N N . GLU A 1 90 ? 0.081 6.996 2.359 1.00 97.75 90 GLU A N 1
ATOM 715 C CA . GLU A 1 90 ? 1.184 7.588 3.116 1.00 97.75 90 GLU A CA 1
ATOM 716 C C . GLU A 1 90 ? 2.508 7.461 2.349 1.00 97.75 90 GLU A C 1
ATOM 718 O O . GLU A 1 90 ? 2.777 6.450 1.701 1.00 97.75 90 GLU A O 1
ATOM 723 N N . ASP A 1 91 ? 3.355 8.485 2.457 1.00 97.38 91 ASP A N 1
ATOM 724 C CA . ASP A 1 91 ? 4.761 8.413 2.061 1.00 97.38 91 ASP A CA 1
ATOM 725 C C . ASP A 1 91 ? 5.588 7.954 3.274 1.00 97.38 91 ASP A C 1
ATOM 727 O O . ASP A 1 91 ? 5.898 8.731 4.183 1.00 97.38 91 ASP A O 1
ATOM 731 N N . SER A 1 92 ? 5.914 6.659 3.320 1.00 98.00 92 SER A N 1
ATOM 732 C CA . SER A 1 92 ? 6.747 6.103 4.393 1.00 98.00 92 SER A CA 1
ATOM 733 C C . SER A 1 92 ? 8.227 6.457 4.236 1.00 98.00 92 SER A C 1
ATOM 735 O O . SER A 1 92 ? 8.988 6.325 5.195 1.00 98.00 92 SER A O 1
ATOM 737 N N . ILE A 1 93 ? 8.655 6.921 3.059 1.00 97.00 93 ILE A N 1
ATOM 738 C CA . ILE A 1 93 ? 10.048 7.281 2.785 1.00 97.00 93 ILE A CA 1
ATOM 739 C C . ILE A 1 93 ? 10.367 8.656 3.362 1.00 97.00 93 ILE A C 1
ATOM 741 O O . ILE A 1 93 ? 11.439 8.836 3.942 1.00 97.00 93 ILE A O 1
ATOM 745 N N . SER A 1 94 ? 9.435 9.611 3.276 1.00 95.69 94 SER A N 1
ATOM 746 C CA . SER A 1 94 ? 9.634 10.961 3.818 1.00 95.69 94 SER A CA 1
ATOM 747 C C . SER A 1 94 ? 9.822 10.998 5.337 1.00 95.69 94 SER A C 1
ATOM 749 O O . SER A 1 94 ? 10.390 11.960 5.843 1.00 95.69 94 SER A O 1
ATOM 751 N N . ASN A 1 95 ? 9.352 9.969 6.050 1.00 95.44 95 ASN A N 1
ATOM 752 C CA . ASN A 1 95 ? 9.383 9.886 7.514 1.00 95.44 95 ASN A CA 1
ATOM 753 C C . ASN A 1 95 ? 10.209 8.698 8.032 1.00 95.44 95 ASN A C 1
ATOM 755 O O . ASN A 1 95 ? 9.962 8.216 9.134 1.00 95.44 95 ASN A O 1
ATOM 759 N N . ASN A 1 96 ? 11.160 8.180 7.243 1.00 97.19 96 ASN A N 1
ATOM 760 C CA . ASN A 1 96 ? 12.042 7.081 7.667 1.00 97.19 96 ASN A CA 1
ATOM 761 C C . ASN A 1 96 ? 11.281 5.878 8.264 1.00 97.19 96 ASN A C 1
ATOM 763 O O . ASN A 1 96 ? 11.707 5.278 9.251 1.00 97.19 96 ASN A O 1
ATOM 767 N N . TRP A 1 97 ? 10.153 5.530 7.642 1.00 98.00 97 TRP A N 1
ATOM 768 C CA . TRP A 1 97 ? 9.237 4.440 7.992 1.00 98.00 97 TRP A CA 1
ATOM 769 C C . TRP A 1 97 ? 8.350 4.693 9.211 1.00 98.00 97 TRP A C 1
ATOM 771 O O . TRP A 1 97 ? 7.438 3.905 9.468 1.00 98.00 97 TRP A O 1
ATOM 781 N N . GLU A 1 98 ? 8.539 5.784 9.942 1.00 98.31 98 GLU A N 1
ATOM 782 C CA . GLU A 1 98 ? 7.625 6.151 11.016 1.00 98.31 98 GLU A CA 1
ATOM 783 C C . GLU A 1 98 ? 6.262 6.559 10.442 1.00 98.31 98 GLU A C 1
ATOM 785 O O . GLU A 1 98 ? 6.163 7.141 9.360 1.00 98.31 98 GLU A O 1
ATOM 790 N N . VAL A 1 99 ? 5.186 6.234 11.162 1.00 98.19 99 VAL A N 1
ATOM 791 C CA . VAL A 1 99 ? 3.842 6.718 10.817 1.00 98.19 99 VAL A CA 1
ATOM 792 C C . VAL A 1 99 ? 3.745 8.188 11.206 1.00 98.19 99 VAL A C 1
ATOM 794 O O . VAL A 1 99 ? 3.893 8.530 12.389 1.00 98.19 99 VAL A O 1
ATOM 797 N N . SER A 1 100 ? 3.469 9.047 10.225 1.00 97.44 100 SER A N 1
ATOM 798 C CA . SER A 1 100 ? 3.423 10.495 10.440 1.00 97.44 100 SER A CA 1
ATOM 799 C C . SER A 1 100 ? 2.247 10.901 11.337 1.00 97.44 100 SER A C 1
ATOM 801 O O . SER A 1 100 ? 1.185 10.276 11.307 1.00 97.44 100 SER A O 1
ATOM 803 N N . ASN A 1 101 ? 2.395 11.981 12.112 1.00 98.12 101 ASN A N 1
ATOM 804 C CA . ASN A 1 101 ? 1.278 12.509 12.908 1.00 98.12 101 ASN A CA 1
ATOM 805 C C . ASN A 1 101 ? 0.101 12.937 12.025 1.00 98.12 101 ASN A C 1
ATOM 807 O O . ASN A 1 101 ? -1.038 12.681 12.390 1.00 98.12 101 ASN A O 1
ATOM 811 N N . ALA A 1 102 ? 0.367 13.472 10.829 1.00 98.50 102 ALA A N 1
ATOM 812 C CA . ALA A 1 102 ? -0.680 13.810 9.869 1.00 98.50 102 ALA A CA 1
ATOM 813 C C . ALA A 1 102 ? -1.493 12.576 9.430 1.00 98.50 102 ALA A C 1
ATOM 815 O O . ALA A 1 102 ? -2.707 12.669 9.268 1.00 98.50 102 ALA A O 1
ATOM 816 N N . THR A 1 103 ? -0.848 11.412 9.271 1.00 98.62 103 THR A N 1
ATOM 817 C CA . THR A 1 103 ? -1.526 10.141 8.957 1.00 98.62 103 THR A CA 1
ATOM 818 C C . THR A 1 103 ? -2.435 9.723 10.109 1.00 98.62 103 THR A C 1
ATOM 820 O O . THR A 1 103 ? -3.591 9.375 9.881 1.00 98.62 103 THR A O 1
ATOM 823 N N . VAL A 1 104 ? -1.930 9.787 11.346 1.00 98.75 104 VAL A N 1
ATOM 824 C CA . VAL A 1 104 ? -2.691 9.438 12.557 1.00 98.75 104 VAL A CA 1
ATOM 825 C C . VAL A 1 104 ? -3.882 10.377 12.756 1.00 98.75 104 VAL A C 1
ATOM 827 O O . VAL A 1 104 ? -4.999 9.918 12.977 1.00 98.75 104 VAL A O 1
ATOM 830 N N . GLU A 1 105 ? -3.662 11.686 12.647 1.00 98.56 105 GLU A N 1
ATOM 831 C CA . GLU A 1 105 ? -4.707 12.704 12.775 1.00 98.56 105 GLU A CA 1
ATOM 832 C C . GLU A 1 105 ? -5.787 12.532 11.707 1.00 98.56 105 GLU A C 1
ATOM 834 O O . GLU A 1 105 ? -6.973 12.568 12.026 1.00 98.56 105 GLU A O 1
ATOM 839 N N . LEU A 1 106 ? -5.401 12.300 10.448 1.00 98.62 106 LEU A N 1
ATOM 840 C CA . LEU A 1 106 ? -6.358 12.036 9.378 1.00 98.62 106 LEU A CA 1
ATOM 841 C C . LEU A 1 106 ? -7.167 10.766 9.662 1.00 98.62 106 LEU A C 1
ATOM 843 O O . LEU A 1 106 ? -8.387 10.794 9.562 1.00 98.62 106 LEU A O 1
ATOM 847 N N . ALA A 1 107 ? -6.507 9.677 10.055 1.00 98.62 107 ALA A N 1
ATOM 848 C CA . ALA A 1 107 ? -7.149 8.397 10.337 1.00 98.62 107 ALA A CA 1
ATOM 849 C C . ALA A 1 107 ? -8.158 8.471 11.492 1.00 98.62 107 ALA A C 1
ATOM 851 O O . ALA A 1 107 ? -9.252 7.925 11.379 1.00 98.62 107 ALA A O 1
ATOM 852 N N . ASN A 1 108 ? -7.818 9.175 12.573 1.00 98.50 108 ASN A N 1
ATOM 853 C CA . ASN A 1 108 ? -8.667 9.283 13.762 1.00 98.50 108 ASN A CA 1
ATOM 854 C C . ASN A 1 108 ? -9.875 10.214 13.579 1.00 98.50 108 ASN A C 1
ATOM 856 O O . ASN A 1 108 ? -10.834 10.104 14.337 1.00 98.50 108 ASN A O 1
ATOM 860 N N . ASN A 1 109 ? -9.826 11.127 12.604 1.00 98.12 109 ASN A N 1
ATOM 861 C CA . ASN A 1 109 ? -10.897 12.091 12.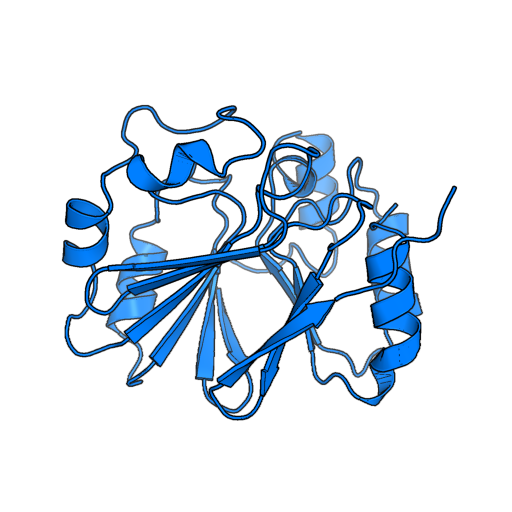334 1.00 98.12 109 ASN A CA 1
ATOM 862 C C . ASN A 1 109 ? -11.872 11.636 11.234 1.00 98.12 109 ASN A C 1
ATOM 864 O O . ASN A 1 109 ? -12.809 12.367 10.910 1.00 98.12 109 ASN A O 1
ATOM 868 N N . ILE A 1 110 ? -11.655 10.467 10.627 1.00 97.69 110 ILE A N 1
ATOM 869 C CA . ILE A 1 110 ? -12.575 9.915 9.631 1.00 97.69 110 ILE A CA 1
ATOM 870 C C . ILE A 1 110 ? -13.734 9.221 10.349 1.00 97.69 110 ILE A C 1
ATOM 872 O O . ILE A 1 110 ? -13.526 8.298 11.131 1.00 97.69 110 ILE A O 1
ATOM 876 N N . ASP A 1 111 ? -14.959 9.635 10.030 1.00 96.50 111 ASP A N 1
ATOM 877 C CA . ASP A 1 111 ? -16.184 8.980 10.493 1.00 96.50 111 ASP A CA 1
ATOM 878 C C . ASP A 1 111 ? -16.426 7.685 9.697 1.00 96.50 111 ASP A C 1
ATOM 880 O O . ASP A 1 111 ? -17.095 7.671 8.662 1.00 96.50 111 ASP A O 1
ATOM 884 N N . SER A 1 112 ? -15.761 6.607 10.117 1.00 97.00 112 SER A N 1
ATOM 885 C CA . SER A 1 112 ? -15.879 5.273 9.527 1.00 97.00 112 SER A CA 1
ATOM 886 C C . SER A 1 112 ? -15.490 4.200 10.540 1.00 97.00 112 SER A C 1
ATOM 888 O O . SER A 1 112 ? -14.512 4.340 11.275 1.00 97.00 112 SER A O 1
ATOM 890 N N . GLU A 1 113 ? -16.203 3.073 10.516 1.00 96.94 113 GLU A N 1
ATOM 891 C CA . GLU A 1 113 ? -15.844 1.876 11.287 1.00 96.94 113 GLU A CA 1
ATOM 892 C C . GLU A 1 113 ? -14.547 1.230 10.784 1.00 96.94 113 GLU A C 1
ATOM 894 O O . GLU A 1 113 ? -13.883 0.510 11.524 1.00 96.94 113 GLU A O 1
ATOM 899 N N . VAL A 1 114 ? -14.182 1.469 9.520 1.00 98.25 114 VAL A N 1
ATOM 900 C CA . VAL A 1 114 ? -13.010 0.874 8.868 1.00 98.25 114 VAL A CA 1
ATOM 901 C C . VAL A 1 114 ? -12.211 1.939 8.129 1.00 98.25 114 VAL A C 1
ATOM 903 O O . VAL A 1 114 ? -12.771 2.698 7.336 1.00 98.25 114 VAL A O 1
ATOM 906 N N . VAL A 1 115 ? -10.892 1.946 8.315 1.00 98.75 115 VAL A N 1
ATOM 907 C CA . VAL A 1 115 ? -9.946 2.774 7.558 1.00 98.75 115 VAL A CA 1
ATOM 908 C C . VAL A 1 115 ? -8.826 1.895 7.010 1.00 98.75 115 VAL A C 1
ATOM 910 O O . VAL A 1 115 ? -8.251 1.075 7.723 1.00 98.75 115 VAL A O 1
ATOM 913 N N . ILE A 1 116 ? -8.498 2.070 5.731 1.00 98.88 116 ILE A N 1
ATOM 914 C CA . ILE A 1 116 ? -7.349 1.415 5.099 1.00 98.88 116 ILE A CA 1
ATOM 915 C C . ILE A 1 116 ? -6.187 2.412 5.043 1.00 98.88 116 ILE A C 1
ATOM 917 O O . ILE A 1 116 ? -6.376 3.569 4.675 1.00 98.88 116 ILE A O 1
ATOM 921 N N . ILE A 1 117 ? -4.978 1.970 5.368 1.00 98.88 117 ILE A N 1
ATOM 922 C CA . ILE A 1 117 ? -3.739 2.741 5.257 1.00 98.88 117 ILE A CA 1
ATOM 923 C C . ILE A 1 117 ? -2.814 2.003 4.288 1.00 98.88 117 ILE A C 1
ATOM 925 O O . ILE A 1 117 ? -2.339 0.908 4.582 1.00 98.88 117 ILE A O 1
ATOM 929 N N . ALA A 1 118 ? -2.579 2.595 3.120 1.00 98.81 118 ALA A N 1
ATOM 930 C CA . ALA A 1 118 ? -1.678 2.094 2.093 1.00 98.81 118 ALA A CA 1
ATOM 931 C C . ALA A 1 118 ? -0.314 2.786 2.207 1.00 98.81 118 ALA A C 1
ATOM 933 O O . ALA A 1 118 ? -0.226 4.016 2.158 1.00 98.81 118 ALA A O 1
ATOM 934 N N . ARG A 1 119 ? 0.752 1.996 2.351 1.00 98.56 119 ARG A N 1
ATOM 935 C CA . ARG A 1 119 ? 2.126 2.494 2.524 1.00 98.56 119 ARG A CA 1
ATOM 936 C C . ARG A 1 119 ? 3.158 1.491 2.027 1.00 98.56 119 ARG A C 1
ATOM 938 O O . ARG A 1 119 ? 2.832 0.324 1.839 1.00 98.56 119 ARG A O 1
ATOM 945 N N . HIS A 1 120 ? 4.399 1.927 1.830 1.00 98.38 120 HIS A N 1
ATOM 946 C CA . HIS A 1 120 ? 5.448 1.032 1.351 1.00 98.38 120 HIS A CA 1
ATOM 947 C C . HIS A 1 120 ? 6.117 0.240 2.478 1.00 98.38 120 HIS A C 1
ATOM 949 O O . HIS A 1 120 ? 6.010 -0.978 2.497 1.00 98.38 120 HIS A O 1
ATOM 955 N N . ASN A 1 121 ? 6.763 0.908 3.438 1.00 98.50 121 ASN A N 1
ATOM 956 C CA . ASN A 1 121 ? 7.585 0.229 4.449 1.00 98.50 121 ASN A CA 1
ATOM 957 C C . ASN A 1 121 ? 6.792 -0.185 5.687 1.00 98.50 121 ASN A C 1
ATOM 959 O O . ASN A 1 121 ? 5.780 0.432 6.023 1.00 98.50 121 ASN A O 1
ATOM 963 N N . LEU A 1 122 ? 7.290 -1.165 6.435 1.00 98.19 122 LEU A N 1
ATOM 964 C CA . LEU A 1 122 ? 6.610 -1.691 7.617 1.00 98.19 122 LEU A CA 1
ATOM 965 C C . LEU A 1 122 ? 6.724 -0.717 8.813 1.00 98.19 122 LEU A C 1
ATOM 967 O O . LEU A 1 122 ? 7.822 -0.238 9.101 1.00 98.19 122 LEU A O 1
ATOM 971 N N . PRO A 1 123 ? 5.611 -0.383 9.502 1.00 97.94 123 PRO A N 1
ATOM 972 C CA . PRO A 1 123 ? 5.574 0.706 10.485 1.00 97.94 123 PRO A CA 1
ATOM 973 C C . PRO A 1 123 ? 6.091 0.347 11.885 1.00 97.94 123 PRO A C 1
ATOM 975 O O . PRO A 1 123 ? 6.121 1.229 12.742 1.00 97.94 123 PRO A O 1
ATOM 978 N N . THR A 1 124 ? 6.450 -0.914 12.151 1.00 98.31 124 THR A N 1
ATOM 979 C CA . THR A 1 124 ? 6.805 -1.378 13.503 1.00 98.31 124 THR A CA 1
ATOM 980 C C . THR A 1 124 ? 8.009 -2.311 13.518 1.00 98.31 124 THR A C 1
ATOM 982 O O . THR A 1 124 ? 8.324 -2.971 12.523 1.00 98.31 124 THR A O 1
ATOM 985 N N . LEU A 1 125 ? 8.671 -2.394 14.676 1.00 98.12 125 LEU A N 1
ATOM 986 C CA . LEU A 1 125 ? 9.780 -3.320 14.927 1.00 98.12 125 LEU A CA 1
ATOM 987 C C . LEU A 1 125 ? 9.367 -4.791 14.763 1.00 98.12 125 LEU A C 1
ATOM 989 O O . LEU A 1 125 ? 10.135 -5.587 14.221 1.00 98.12 125 LEU A O 1
ATOM 993 N N . ASP A 1 126 ? 8.152 -5.132 15.187 1.00 98.06 126 ASP A N 1
ATOM 994 C CA . ASP A 1 126 ? 7.610 -6.498 15.200 1.00 98.06 126 ASP A CA 1
ATOM 995 C C . ASP A 1 126 ? 7.472 -7.103 13.801 1.00 98.06 126 ASP A C 1
ATOM 997 O O . ASP A 1 126 ? 7.533 -8.318 13.626 1.00 98.06 126 ASP A O 1
ATOM 1001 N N . LEU A 1 127 ? 7.311 -6.249 12.790 1.00 97.81 127 LEU A N 1
ATOM 1002 C CA . LEU A 1 127 ? 7.107 -6.665 11.409 1.00 97.81 127 LEU A CA 1
ATOM 1003 C C . LEU A 1 127 ? 8.419 -6.775 10.614 1.00 97.81 127 LEU A C 1
ATOM 1005 O O . LEU A 1 127 ? 8.417 -7.285 9.497 1.00 97.81 127 LEU A O 1
ATOM 1009 N N . LEU A 1 128 ? 9.561 -6.343 11.164 1.00 97.00 128 LEU A N 1
ATOM 1010 C CA . LEU A 1 128 ? 10.828 -6.228 10.422 1.00 97.00 128 LEU A CA 1
ATOM 1011 C C . LEU A 1 128 ? 11.389 -7.548 9.873 1.00 97.00 128 LEU A C 1
ATOM 1013 O O . LEU A 1 128 ? 12.300 -7.511 9.047 1.00 97.00 128 LEU A O 1
ATOM 1017 N N . SER A 1 129 ? 10.909 -8.702 10.338 1.00 96.94 129 SER A N 1
ATOM 1018 C CA . SER A 1 129 ? 11.263 -10.009 9.769 1.00 96.94 129 SER A CA 1
ATOM 1019 C C . SER A 1 129 ? 10.662 -10.239 8.378 1.00 96.94 129 SER A C 1
ATOM 1021 O O . SER A 1 129 ? 11.161 -11.086 7.645 1.00 96.94 129 SER A O 1
ATOM 1023 N N . LEU A 1 130 ? 9.623 -9.483 8.012 1.00 97.88 130 LEU A N 1
ATOM 1024 C CA . LEU A 1 130 ? 8.954 -9.558 6.713 1.00 97.88 130 LEU A CA 1
ATOM 1025 C C . LEU A 1 130 ? 9.559 -8.604 5.676 1.00 97.88 130 LEU A C 1
ATOM 1027 O O . LEU A 1 130 ? 9.246 -8.724 4.494 1.00 97.88 130 LEU A O 1
ATOM 1031 N N . ALA A 1 131 ? 10.385 -7.652 6.111 1.00 97.38 131 ALA A N 1
ATOM 1032 C CA . ALA A 1 131 ? 10.904 -6.587 5.265 1.00 97.38 131 ALA A CA 1
ATOM 1033 C C . ALA A 1 131 ? 11.928 -7.106 4.242 1.00 97.38 131 ALA A C 1
ATOM 1035 O O . ALA A 1 131 ? 12.788 -7.922 4.581 1.00 97.38 131 ALA A O 1
ATOM 1036 N N . ASN A 1 132 ? 11.913 -6.567 3.022 1.00 96.56 132 ASN A N 1
ATOM 1037 C CA . ASN A 1 132 ? 12.931 -6.863 2.008 1.00 96.56 132 ASN A CA 1
ATOM 1038 C C . ASN A 1 132 ? 14.323 -6.410 2.455 1.00 96.56 132 ASN A C 1
ATOM 1040 O O . ASN A 1 132 ? 15.331 -7.065 2.192 1.00 96.56 132 ASN A O 1
ATOM 1044 N N . SER A 1 133 ? 14.398 -5.275 3.144 1.00 94.06 133 SER A N 1
ATOM 1045 C CA . SER A 1 133 ? 15.628 -4.796 3.763 1.00 94.06 133 SER A CA 1
ATOM 1046 C C . SER A 1 133 ? 15.311 -4.040 5.051 1.00 94.06 133 SER A C 1
ATOM 1048 O O . SER A 1 133 ? 14.163 -3.947 5.457 1.00 94.06 133 SER A O 1
ATOM 1050 N N . LYS A 1 134 ? 16.329 -3.497 5.721 1.00 95.19 134 LYS A N 1
ATOM 1051 C CA . LYS A 1 134 ? 16.157 -2.565 6.855 1.00 95.19 134 LYS A CA 1
ATOM 1052 C C . LYS A 1 134 ? 16.744 -1.184 6.541 1.00 95.19 134 LYS A C 1
ATOM 1054 O O . LYS A 1 134 ? 17.033 -0.411 7.452 1.00 95.19 134 LYS A O 1
ATOM 1059 N N . SER A 1 135 ? 17.003 -0.911 5.261 1.00 93.75 135 SER A N 1
ATOM 1060 C CA . SER A 1 135 ? 17.671 0.310 4.808 1.00 93.75 135 SER A CA 1
ATOM 1061 C C . SER A 1 135 ? 16.736 1.514 4.899 1.00 93.75 135 SER A C 1
ATOM 1063 O O . SER A 1 135 ? 15.573 1.428 4.530 1.00 93.75 135 SER A O 1
ATOM 1065 N N . GLY A 1 136 ? 17.240 2.651 5.379 1.00 92.25 136 GLY A N 1
ATOM 1066 C CA . GLY A 1 136 ? 16.459 3.891 5.477 1.00 92.25 136 GLY A CA 1
ATOM 1067 C C . GLY A 1 136 ? 15.467 3.958 6.646 1.00 92.25 136 GLY A C 1
ATOM 1068 O O . GLY A 1 136 ? 14.879 5.022 6.857 1.00 92.25 136 GLY A O 1
ATOM 1069 N N . LYS A 1 137 ? 15.322 2.878 7.430 1.00 96.00 137 LYS A N 1
ATOM 1070 C CA . LYS A 1 137 ? 14.472 2.861 8.625 1.00 96.00 137 LYS A CA 1
ATOM 1071 C C . LYS A 1 137 ? 14.991 3.818 9.702 1.00 96.00 137 LYS A C 1
ATOM 1073 O O . LYS A 1 137 ? 16.201 3.940 9.910 1.00 96.00 137 LYS A O 1
ATOM 1078 N N . SER A 1 138 ? 14.074 4.392 10.470 1.00 96.38 138 SER A N 1
ATOM 1079 C CA . SER A 1 138 ? 14.393 5.163 11.668 1.00 96.38 138 SER A CA 1
ATOM 1080 C C . SER A 1 138 ? 14.987 4.293 12.787 1.00 96.38 138 SER A C 1
ATOM 1082 O O . SER A 1 138 ? 14.719 3.087 12.909 1.00 96.38 138 SER A O 1
ATOM 1084 N N . SER A 1 139 ? 15.805 4.910 13.643 1.00 95.81 139 SER A N 1
ATOM 1085 C CA . SER A 1 139 ? 16.197 4.338 14.937 1.00 95.81 139 SER A CA 1
ATOM 1086 C C . SER A 1 139 ? 15.052 4.344 15.951 1.00 95.81 139 SER A C 1
ATOM 1088 O O . SER A 1 139 ? 15.106 3.575 16.903 1.00 95.81 139 SER A O 1
ATOM 1090 N N . ASN A 1 140 ? 14.028 5.171 15.727 1.00 96.12 140 ASN A N 1
ATOM 1091 C CA . ASN A 1 140 ? 12.899 5.392 16.633 1.00 96.12 140 ASN A CA 1
ATOM 1092 C C . ASN A 1 140 ? 11.638 4.635 16.195 1.00 96.12 140 ASN A C 1
ATOM 1094 O O . ASN A 1 140 ? 10.532 4.992 16.590 1.00 96.12 140 ASN A O 1
ATOM 1098 N N . LEU A 1 141 ? 11.782 3.617 15.338 1.00 97.19 141 LEU A N 1
ATOM 1099 C CA . LEU A 1 141 ? 10.650 2.786 14.946 1.00 97.19 141 LEU A CA 1
ATOM 1100 C C . LEU A 1 141 ? 10.063 2.114 16.196 1.00 97.19 141 LEU A C 1
ATOM 1102 O O . LEU A 1 141 ? 10.801 1.528 16.984 1.00 97.19 141 LEU A O 1
ATOM 1106 N N . ILE A 1 142 ? 8.750 2.224 16.354 1.00 98.25 142 ILE A N 1
ATOM 1107 C CA . ILE A 1 142 ? 8.011 1.813 17.553 1.00 98.25 142 ILE A CA 1
ATOM 1108 C C . ILE A 1 142 ? 7.542 0.353 17.463 1.00 98.25 142 ILE A C 1
ATOM 1110 O O . ILE A 1 142 ? 7.594 -0.260 16.389 1.00 98.25 142 ILE A O 1
ATOM 1114 N N . THR A 1 143 ? 7.070 -0.220 18.571 1.00 98.69 143 THR A N 1
ATOM 1115 C CA . THR A 1 143 ? 6.399 -1.533 18.548 1.00 98.69 143 THR A CA 1
ATOM 1116 C C . THR A 1 143 ? 4.957 -1.423 18.055 1.00 98.69 143 THR A C 1
ATOM 1118 O O . THR A 1 143 ? 4.376 -0.337 17.947 1.00 98.69 143 THR A O 1
ATOM 1121 N N . VAL A 1 144 ? 4.341 -2.564 17.757 1.00 98.44 144 VAL A N 1
ATOM 1122 C CA . VAL A 1 144 ? 2.917 -2.642 17.442 1.00 98.44 144 VAL A CA 1
ATOM 1123 C C . VAL A 1 144 ? 2.053 -2.187 18.618 1.00 98.44 144 VAL A C 1
ATOM 1125 O O . VAL A 1 144 ? 1.067 -1.488 18.387 1.00 98.44 144 VAL A O 1
ATOM 1128 N N . GLU A 1 145 ? 2.425 -2.477 19.873 1.00 98.56 145 GLU A N 1
ATOM 1129 C CA . GLU A 1 145 ? 1.676 -1.978 21.033 1.00 98.56 145 GLU A CA 1
ATOM 1130 C C . GLU A 1 145 ? 1.655 -0.454 21.104 1.00 98.56 145 GLU A C 1
ATOM 1132 O O . GLU A 1 145 ? 0.613 0.121 21.423 1.00 98.56 145 GLU A O 1
ATOM 1137 N N . GLU A 1 146 ? 2.787 0.188 20.825 1.00 98.56 146 GLU A N 1
ATOM 1138 C CA . GLU A 1 146 ? 2.919 1.644 20.809 1.00 98.56 146 GLU A CA 1
ATOM 1139 C C . GLU A 1 146 ? 2.168 2.250 19.620 1.00 98.56 146 GLU A C 1
ATOM 1141 O O . GLU A 1 146 ? 1.461 3.248 19.773 1.00 98.56 146 GLU A O 1
ATOM 1146 N N . LEU A 1 147 ? 2.252 1.620 18.442 1.00 98.56 147 LEU A N 1
ATOM 1147 C CA . LEU A 1 147 ? 1.554 2.082 17.247 1.00 98.56 147 LEU A CA 1
ATOM 1148 C C . LEU A 1 147 ? 0.041 2.116 17.463 1.00 98.56 147 LEU A C 1
ATOM 1150 O O . LEU A 1 147 ? -0.575 3.156 17.236 1.00 98.56 147 LEU A O 1
ATOM 1154 N N . VAL A 1 148 ? -0.564 1.014 17.919 1.00 98.19 148 VAL A N 1
ATOM 1155 C CA . VAL A 1 148 ? -2.031 0.929 18.052 1.00 98.19 148 VAL A CA 1
ATOM 1156 C C . VAL A 1 148 ? -2.594 1.889 19.101 1.00 98.19 148 VAL A C 1
ATOM 1158 O O . VAL A 1 148 ? -3.758 2.262 19.029 1.00 98.19 148 VAL A O 1
ATOM 1161 N N . GLN A 1 149 ? -1.788 2.327 20.074 1.00 98.44 149 GLN A N 1
ATOM 1162 C CA . GLN A 1 149 ? -2.220 3.314 21.072 1.00 98.44 149 GLN A CA 1
ATOM 1163 C C . GLN A 1 149 ? -2.446 4.708 20.478 1.00 98.44 149 GLN A C 1
ATOM 1165 O O . GLN A 1 149 ? -3.154 5.512 21.081 1.00 98.44 149 GLN A O 1
ATOM 1170 N N . ARG A 1 150 ? -1.869 4.994 19.305 1.00 98.50 150 ARG A N 1
ATOM 1171 C CA . ARG A 1 150 ? -2.017 6.281 18.610 1.00 98.50 150 ARG A CA 1
ATOM 1172 C C . ARG A 1 150 ? -3.347 6.397 17.856 1.00 98.50 150 ARG A C 1
ATOM 1174 O O . ARG A 1 150 ? -3.700 7.495 17.434 1.00 98.50 150 ARG A O 1
ATOM 1181 N N . PHE A 1 151 ? -4.071 5.294 17.676 1.00 98.69 151 PHE A N 1
ATOM 1182 C CA . PHE A 1 151 ? -5.264 5.227 16.836 1.00 98.69 151 PHE A CA 1
ATOM 1183 C C . PHE A 1 151 ? -6.556 5.064 17.647 1.00 98.69 151 PHE A C 1
ATOM 1185 O O . PHE A 1 151 ? -6.552 4.547 18.767 1.00 98.69 151 PHE A O 1
ATOM 1192 N N . ASN A 1 152 ? -7.674 5.515 17.069 1.00 98.00 152 ASN A N 1
ATOM 1193 C CA . ASN A 1 152 ? -9.006 5.366 17.649 1.00 98.00 152 ASN A CA 1
ATOM 1194 C C . ASN A 1 152 ? -9.338 3.877 17.866 1.00 98.00 152 ASN A C 1
ATOM 1196 O O . ASN A 1 152 ? -9.223 3.066 16.956 1.00 98.00 152 ASN A O 1
ATOM 1200 N N . LYS A 1 153 ? -9.761 3.501 19.074 1.00 97.75 153 LYS A N 1
ATOM 1201 C CA . LYS A 1 153 ? -10.024 2.097 19.430 1.00 97.75 153 LYS A CA 1
ATOM 1202 C C . LYS A 1 153 ? -11.320 1.548 18.833 1.00 97.75 153 LYS A C 1
ATOM 1204 O O . LYS A 1 153 ? -11.445 0.331 18.732 1.00 97.75 153 LYS A O 1
ATOM 1209 N N . ASP A 1 154 ? -12.232 2.429 18.427 1.00 97.69 154 ASP A N 1
ATOM 1210 C CA . ASP A 1 154 ? -13.544 2.067 17.879 1.00 97.69 154 ASP A CA 1
ATOM 1211 C C . ASP A 1 154 ? -13.530 1.933 16.343 1.00 97.69 154 ASP A C 1
ATOM 1213 O O . ASP A 1 154 ? -14.539 1.584 15.735 1.00 97.69 154 ASP A O 1
ATOM 1217 N N . THR A 1 155 ? -12.376 2.170 15.709 1.00 98.50 155 THR A N 1
ATOM 1218 C CA . THR A 1 155 ? -12.167 2.038 14.261 1.00 98.50 155 THR A CA 1
ATOM 1219 C C . THR A 1 155 ? -11.237 0.863 13.972 1.00 98.50 155 THR A C 1
ATOM 1221 O O . THR A 1 155 ? -10.190 0.721 14.601 1.00 98.50 155 THR A O 1
ATOM 1224 N N . PHE A 1 156 ? -11.570 0.028 12.992 1.00 98.56 156 PHE A N 1
ATOM 1225 C CA . PHE A 1 156 ? -10.678 -1.010 12.481 1.00 98.56 156 PHE A CA 1
ATOM 1226 C C . PHE A 1 156 ? -9.728 -0.447 11.421 1.00 98.56 156 PHE A C 1
ATOM 1228 O O . PHE A 1 156 ? -10.157 0.163 10.442 1.00 98.56 156 PHE A O 1
ATOM 1235 N N . PHE A 1 157 ? -8.431 -0.704 11.579 1.00 98.81 157 PHE A N 1
ATOM 1236 C CA . PHE A 1 157 ? -7.393 -0.252 10.657 1.00 98.81 157 PHE A CA 1
ATOM 1237 C C . PHE A 1 157 ? -6.798 -1.417 9.877 1.00 98.81 157 PHE A C 1
ATOM 1239 O O . PHE A 1 157 ? -6.184 -2.315 10.454 1.00 98.81 157 PHE A O 1
ATOM 1246 N N . TYR A 1 158 ? -6.913 -1.370 8.553 1.00 98.81 158 TYR A N 1
ATOM 1247 C CA . TYR A 1 158 ? -6.206 -2.284 7.659 1.00 98.81 158 TYR A CA 1
ATOM 1248 C C . TYR A 1 158 ? -4.987 -1.592 7.073 1.00 98.81 158 TYR A C 1
ATOM 1250 O O . TYR A 1 158 ? -5.108 -0.570 6.410 1.00 98.81 158 TYR A O 1
ATOM 1258 N N . TRP A 1 159 ? -3.811 -2.164 7.270 1.00 98.81 159 TRP A N 1
ATOM 1259 C CA . TRP A 1 159 ? -2.566 -1.664 6.712 1.00 98.81 159 TRP A CA 1
ATOM 1260 C C . TRP A 1 159 ? -2.222 -2.502 5.494 1.00 98.81 159 TRP A C 1
ATOM 1262 O O . TRP A 1 159 ? -1.910 -3.677 5.644 1.00 98.81 159 TRP A O 1
ATOM 1272 N N . VAL A 1 160 ? -2.286 -1.921 4.301 1.00 98.75 160 VAL A N 1
ATOM 1273 C CA . VAL A 1 160 ? -1.848 -2.580 3.065 1.00 98.75 160 VAL A CA 1
ATOM 1274 C C . VAL A 1 160 ? -0.435 -2.092 2.782 1.00 98.75 160 VAL A C 1
ATOM 1276 O O . VAL A 1 160 ? -0.225 -0.914 2.484 1.00 98.75 160 VAL A O 1
ATOM 1279 N N . ILE A 1 161 ? 0.536 -2.981 2.966 1.00 98.69 161 ILE A N 1
ATOM 1280 C CA . ILE A 1 161 ? 1.954 -2.634 3.052 1.00 98.69 161 ILE A CA 1
ATOM 1281 C C . ILE A 1 161 ? 2.737 -3.358 1.959 1.00 98.69 161 ILE A C 1
ATOM 1283 O O . ILE A 1 161 ? 2.506 -4.540 1.721 1.00 98.69 161 ILE A O 1
ATOM 1287 N N . GLY A 1 162 ? 3.650 -2.638 1.307 1.00 97.50 162 GLY A N 1
ATOM 1288 C CA . GLY A 1 162 ? 4.649 -3.197 0.395 1.00 97.50 162 GLY A CA 1
ATOM 1289 C C . GLY A 1 162 ? 5.884 -3.741 1.124 1.00 97.50 162 GLY A C 1
ATOM 1290 O O . GLY A 1 162 ? 5.775 -4.351 2.186 1.00 97.50 162 GLY A O 1
ATOM 1291 N N . ASP A 1 163 ? 7.064 -3.518 0.532 1.00 95.94 163 ASP A N 1
ATOM 1292 C CA . ASP A 1 163 ? 8.391 -3.776 1.130 1.00 95.94 163 ASP A CA 1
ATOM 1293 C C . ASP A 1 163 ? 8.587 -5.195 1.702 1.00 95.94 163 ASP A C 1
ATOM 1295 O O . ASP A 1 163 ? 9.356 -5.429 2.628 1.00 95.94 163 ASP A O 1
ATOM 1299 N N . SER A 1 164 ? 7.902 -6.173 1.123 1.00 95.88 164 SER A N 1
ATOM 1300 C CA . SER A 1 164 ? 8.124 -7.596 1.358 1.00 95.88 164 SER A CA 1
ATOM 1301 C C . SER A 1 164 ? 8.171 -8.311 0.016 1.00 95.88 164 SER A C 1
ATOM 1303 O O . SER A 1 164 ? 8.155 -7.671 -1.040 1.00 95.88 164 SER A O 1
ATOM 1305 N N . GLY A 1 165 ? 8.254 -9.633 0.024 1.00 94.88 165 GLY A N 1
ATOM 1306 C CA . GLY A 1 165 ? 8.066 -10.389 -1.197 1.00 94.88 165 GLY A CA 1
ATOM 1307 C C . GLY A 1 165 ? 9.152 -10.190 -2.272 1.00 94.88 165 GLY A C 1
ATOM 1308 O O . GLY A 1 165 ? 8.953 -10.596 -3.402 1.00 94.88 165 GLY A O 1
ATOM 1309 N N . ALA A 1 166 ? 10.322 -9.606 -2.024 1.00 92.88 166 ALA A N 1
ATOM 1310 C CA . ALA A 1 166 ? 11.350 -9.513 -3.078 1.00 92.88 166 ALA A CA 1
ATOM 1311 C C . ALA A 1 166 ? 12.209 -10.785 -3.184 1.00 92.88 166 ALA A C 1
ATOM 1313 O O . ALA A 1 166 ? 12.814 -11.044 -4.221 1.00 92.88 166 ALA A O 1
ATOM 1314 N N . PHE A 1 167 ? 12.267 -11.596 -2.118 1.00 94.19 167 PHE A N 1
ATOM 1315 C CA . PHE A 1 167 ? 13.205 -12.721 -2.010 1.00 94.19 167 PHE A CA 1
ATOM 1316 C C . PHE A 1 167 ? 12.509 -14.053 -1.697 1.00 94.19 167 PHE A C 1
ATOM 1318 O O . PHE A 1 167 ? 11.537 -14.045 -0.944 1.00 94.19 167 PHE A O 1
ATOM 1325 N N . PRO A 1 168 ? 13.028 -15.211 -2.163 1.00 94.19 168 PRO A N 1
ATOM 1326 C CA . PRO A 1 168 ? 12.365 -16.514 -1.994 1.00 94.19 168 PRO A CA 1
ATOM 1327 C C . PRO A 1 168 ? 12.068 -16.941 -0.549 1.00 94.19 168 PRO A C 1
ATOM 1329 O O . PRO A 1 168 ? 11.154 -17.722 -0.319 1.00 94.19 168 PRO A O 1
ATOM 1332 N N . HIS A 1 169 ? 12.835 -16.450 0.426 1.00 94.62 169 HIS A N 1
ATOM 1333 C CA . HIS A 1 169 ? 12.647 -16.777 1.843 1.00 94.62 169 HIS A CA 1
ATOM 1334 C C . HIS A 1 169 ? 11.602 -15.891 2.543 1.00 94.62 169 HIS A C 1
ATOM 1336 O O . HIS A 1 169 ? 11.258 -16.160 3.691 1.00 94.62 169 HIS A O 1
ATOM 1342 N N . LEU A 1 170 ? 11.123 -14.831 1.881 1.00 96.56 170 LEU A N 1
ATOM 1343 C CA . LEU A 1 170 ? 10.090 -13.941 2.404 1.00 96.56 170 LEU A CA 1
ATOM 1344 C C . LEU A 1 170 ? 8.711 -14.339 1.865 1.00 96.56 170 LEU A C 1
ATOM 1346 O O . LEU A 1 170 ? 8.592 -14.687 0.680 1.00 96.56 170 LEU A O 1
ATOM 1350 N N . PRO A 1 171 ? 7.660 -14.240 2.696 1.00 95.75 171 PRO A N 1
ATOM 1351 C CA . PRO A 1 171 ? 6.302 -14.508 2.254 1.00 95.75 171 PRO A CA 1
ATOM 1352 C C . PRO A 1 171 ? 5.859 -13.508 1.177 1.00 95.75 171 PRO A C 1
ATOM 1354 O O . PRO A 1 171 ? 6.287 -12.356 1.150 1.00 95.75 171 PRO A O 1
ATOM 1357 N N . ARG A 1 172 ? 4.993 -13.979 0.277 1.00 95.50 172 ARG A N 1
ATOM 1358 C CA . ARG A 1 172 ? 4.385 -13.190 -0.814 1.00 95.50 172 ARG A CA 1
ATOM 1359 C C . ARG A 1 172 ? 3.257 -12.301 -0.291 1.00 95.50 172 ARG A C 1
ATOM 1361 O O . ARG A 1 172 ? 3.063 -11.160 -0.713 1.00 95.50 172 ARG A O 1
ATOM 1368 N N . LEU A 1 173 ? 2.532 -12.863 0.670 1.00 97.44 173 LEU A N 1
ATOM 1369 C CA . LEU A 1 173 ? 1.440 -12.259 1.400 1.00 97.44 173 LEU A CA 1
ATOM 1370 C C . LEU A 1 173 ? 1.533 -12.704 2.861 1.00 97.44 173 LEU A C 1
ATOM 1372 O O . LEU A 1 173 ? 1.812 -13.864 3.165 1.00 97.44 173 LEU A O 1
ATOM 1376 N N . SER A 1 174 ? 1.320 -11.781 3.787 1.00 97.88 174 SER A N 1
ATOM 1377 C CA . SER A 1 174 ? 1.174 -12.067 5.213 1.00 97.88 174 SER A CA 1
ATOM 1378 C C . SER A 1 174 ? 0.050 -11.223 5.785 1.00 97.88 174 SER A C 1
ATOM 1380 O O . SER A 1 174 ? -0.079 -10.048 5.451 1.00 97.88 174 SER A O 1
ATOM 1382 N N . CYS A 1 175 ? -0.758 -11.830 6.650 1.00 98.00 175 CYS A N 1
ATOM 1383 C CA . CYS A 1 175 ? -1.863 -11.173 7.331 1.00 98.00 175 CYS A CA 1
ATOM 1384 C C . CYS A 1 175 ? -1.696 -11.368 8.838 1.00 98.00 175 CYS A C 1
ATOM 1386 O O . CYS A 1 175 ? -1.761 -12.492 9.335 1.00 98.00 175 CYS A O 1
ATOM 1388 N N . LEU A 1 176 ? -1.433 -10.279 9.555 1.00 98.25 176 LEU A N 1
ATOM 1389 C CA . LEU A 1 176 ? -1.175 -10.280 10.994 1.00 98.25 176 LEU A CA 1
ATOM 1390 C C . LEU A 1 176 ? -2.145 -9.322 11.673 1.00 98.25 176 LEU A C 1
ATOM 1392 O O . LEU A 1 176 ? -2.294 -8.190 11.228 1.00 98.25 176 LEU A O 1
ATOM 1396 N N . ALA A 1 177 ? -2.792 -9.744 12.755 1.00 98.31 177 ALA A N 1
ATOM 1397 C CA . ALA A 1 177 ? -3.740 -8.906 13.481 1.00 98.31 177 ALA A CA 1
ATOM 1398 C C . ALA A 1 177 ? -3.252 -8.621 14.903 1.00 98.31 177 ALA A C 1
ATOM 1400 O O . ALA A 1 177 ? -2.761 -9.514 15.594 1.00 98.31 177 ALA A O 1
ATOM 1401 N N . PHE A 1 178 ? -3.429 -7.379 15.349 1.00 98.44 178 PHE A N 1
ATOM 1402 C CA . PHE A 1 178 ? -3.203 -6.963 16.726 1.00 98.44 178 PHE A CA 1
ATOM 1403 C C . PHE A 1 178 ? -4.264 -5.936 17.133 1.00 98.44 178 PHE A C 1
ATOM 1405 O O . PHE A 1 178 ? -4.293 -4.815 16.624 1.00 98.44 178 PHE A O 1
ATOM 1412 N N . LYS A 1 179 ? -5.147 -6.316 18.065 1.00 98.19 179 LYS A N 1
ATOM 1413 C CA . LYS A 1 179 ? -6.333 -5.526 18.450 1.00 98.19 179 LYS A CA 1
ATOM 1414 C C . LYS A 1 179 ? -7.180 -5.162 17.216 1.00 98.19 179 LYS A C 1
ATOM 1416 O O . LYS A 1 179 ? -7.518 -6.039 16.430 1.00 98.19 179 LYS A O 1
ATOM 1421 N N . ASN A 1 180 ? -7.520 -3.888 17.050 1.00 98.44 180 ASN A N 1
ATOM 1422 C CA . ASN A 1 180 ? -8.278 -3.332 15.932 1.00 98.44 180 ASN A CA 1
ATOM 1423 C C . ASN A 1 180 ? -7.416 -3.066 14.679 1.00 98.44 180 ASN A C 1
ATOM 1425 O O . ASN A 1 180 ? -7.893 -2.424 13.750 1.00 98.44 180 ASN A O 1
ATOM 1429 N N . HIS A 1 181 ? -6.167 -3.545 14.622 1.00 98.81 181 HIS A N 1
ATOM 1430 C CA . HIS A 1 181 ? -5.274 -3.377 13.472 1.00 98.81 181 HIS A CA 1
ATOM 1431 C C . HIS A 1 181 ? -5.018 -4.714 12.773 1.00 98.81 181 HIS A C 1
ATOM 1433 O O . HIS A 1 181 ? -4.689 -5.706 13.420 1.00 98.81 181 HIS A O 1
ATOM 1439 N N . THR A 1 182 ? -5.118 -4.732 11.445 1.00 98.81 182 THR A N 1
ATOM 1440 C CA . THR A 1 182 ? -4.727 -5.861 10.590 1.00 98.81 182 THR A CA 1
ATOM 1441 C C . THR A 1 182 ? -3.688 -5.396 9.577 1.00 98.81 182 THR A C 1
ATOM 1443 O O . THR A 1 182 ? -3.941 -4.472 8.812 1.00 98.81 182 THR A O 1
ATOM 1446 N N . PHE A 1 183 ? -2.525 -6.034 9.556 1.00 98.81 183 PHE A N 1
ATOM 1447 C CA . PHE A 1 183 ? -1.410 -5.755 8.659 1.00 98.81 183 PHE A CA 1
ATOM 1448 C C . PHE A 1 183 ? -1.392 -6.782 7.529 1.00 98.81 183 PHE A C 1
ATOM 1450 O O . PHE A 1 183 ? -1.105 -7.955 7.756 1.00 98.81 183 PHE A O 1
ATOM 1457 N N . ILE A 1 184 ? -1.711 -6.323 6.322 1.00 98.75 184 ILE A N 1
ATOM 1458 C CA . ILE A 1 184 ? -1.659 -7.066 5.066 1.00 98.75 184 ILE A CA 1
ATOM 1459 C C . ILE A 1 184 ? -0.375 -6.647 4.350 1.00 98.75 184 ILE A C 1
ATOM 1461 O O . ILE A 1 184 ? -0.319 -5.607 3.694 1.00 98.75 184 ILE A O 1
ATOM 1465 N N . VAL A 1 185 ? 0.674 -7.446 4.511 1.00 98.56 185 VAL A N 1
ATOM 1466 C CA . VAL A 1 185 ? 1.983 -7.212 3.897 1.00 98.56 185 VAL A CA 1
ATOM 1467 C C . VAL A 1 185 ? 2.046 -8.010 2.601 1.00 98.56 185 VAL A C 1
ATOM 1469 O O . VAL A 1 185 ? 1.968 -9.237 2.637 1.00 98.56 185 VAL A O 1
ATOM 1472 N N . ASN A 1 186 ? 2.150 -7.327 1.464 1.00 97.50 186 ASN A N 1
ATOM 1473 C CA . ASN A 1 186 ? 2.112 -7.921 0.134 1.00 97.50 186 ASN A CA 1
ATOM 1474 C C . ASN A 1 186 ? 3.170 -7.291 -0.770 1.00 97.50 186 ASN A C 1
ATOM 1476 O O . ASN A 1 186 ? 3.194 -6.077 -0.965 1.00 97.50 186 ASN A O 1
ATOM 1480 N N . GLY A 1 187 ? 4.021 -8.131 -1.350 1.00 95.44 187 GLY A N 1
ATOM 1481 C CA . GLY A 1 187 ? 5.015 -7.699 -2.320 1.00 95.44 187 GLY A CA 1
ATOM 1482 C C . GLY A 1 187 ? 5.144 -8.687 -3.468 1.00 95.44 187 GLY A C 1
ATOM 1483 O O . GLY A 1 187 ? 4.979 -9.891 -3.285 1.00 95.44 187 GLY A O 1
ATOM 1484 N N . ILE A 1 188 ? 5.430 -8.152 -4.652 1.00 95.19 188 ILE A N 1
ATOM 1485 C CA . ILE A 1 188 ? 5.540 -8.908 -5.901 1.00 95.19 188 ILE A CA 1
ATOM 1486 C C . ILE A 1 188 ? 7.015 -8.943 -6.292 1.00 95.19 188 ILE A C 1
ATOM 1488 O O . ILE A 1 188 ? 7.615 -7.896 -6.539 1.00 95.19 188 ILE A O 1
ATOM 1492 N N . GLY A 1 189 ? 7.589 -10.145 -6.330 1.00 92.88 189 GLY A N 1
ATOM 1493 C CA . GLY A 1 189 ? 9.011 -10.368 -6.615 1.00 92.88 189 GLY A CA 1
ATOM 1494 C C . GLY A 1 189 ? 9.294 -10.997 -7.977 1.00 92.88 189 GLY A C 1
ATOM 1495 O O . GLY A 1 189 ? 10.447 -11.305 -8.255 1.00 92.88 189 GLY A O 1
ATOM 1496 N N . GLU A 1 190 ? 8.261 -11.228 -8.792 1.00 93.12 190 GLU A N 1
ATOM 1497 C CA . GLU A 1 190 ? 8.293 -12.124 -9.957 1.00 93.12 190 GLU A CA 1
ATOM 1498 C C . GLU A 1 190 ? 8.661 -13.567 -9.562 1.00 93.12 190 GLU A C 1
ATOM 1500 O O . GLU A 1 190 ? 9.435 -14.247 -10.236 1.00 93.12 190 GLU A O 1
ATOM 1505 N N . LEU A 1 191 ? 8.099 -14.037 -8.445 1.00 93.25 191 LEU A N 1
ATOM 1506 C CA . LEU A 1 191 ? 8.343 -15.367 -7.882 1.00 93.25 191 LEU A CA 1
ATOM 1507 C C . LEU A 1 191 ? 7.046 -16.197 -7.839 1.00 93.25 191 LEU A C 1
ATOM 1509 O O . LEU A 1 191 ? 5.953 -15.630 -7.819 1.00 93.25 191 LEU A O 1
ATOM 1513 N N . PRO A 1 192 ? 7.133 -17.544 -7.819 1.00 93.62 192 PRO A N 1
ATOM 1514 C CA . PRO A 1 192 ? 5.964 -18.396 -7.599 1.00 93.62 192 PRO A CA 1
ATOM 1515 C C . PRO A 1 192 ? 5.209 -18.018 -6.317 1.00 93.62 192 PRO A C 1
ATOM 1517 O O . PRO A 1 192 ? 5.832 -17.735 -5.290 1.00 93.62 192 PRO A O 1
ATOM 1520 N N . GLY A 1 193 ? 3.877 -18.029 -6.383 1.00 93.56 193 GLY A N 1
ATOM 1521 C CA . GLY A 1 193 ? 3.007 -17.615 -5.284 1.00 93.56 193 GLY A CA 1
ATOM 1522 C C . GLY A 1 193 ? 2.829 -16.102 -5.141 1.00 93.56 193 GLY A C 1
ATOM 1523 O O . GLY A 1 193 ? 2.168 -15.671 -4.198 1.00 93.56 193 GLY A O 1
ATOM 1524 N N . ASP A 1 194 ? 3.425 -15.278 -6.013 1.00 96.12 194 ASP A N 1
ATOM 1525 C CA . ASP A 1 194 ? 3.089 -13.854 -6.052 1.00 96.12 194 ASP A CA 1
ATOM 1526 C C . ASP A 1 194 ? 1.570 -13.694 -6.186 1.00 96.12 194 ASP A C 1
ATOM 1528 O O . ASP A 1 194 ? 0.925 -14.329 -7.017 1.00 96.12 194 ASP A O 1
ATOM 1532 N N . ALA A 1 195 ? 0.996 -12.825 -5.364 1.00 96.50 195 ALA A N 1
ATOM 1533 C CA . ALA A 1 195 ? -0.437 -12.596 -5.323 1.00 96.50 195 ALA A CA 1
ATOM 1534 C C . ALA A 1 195 ? -0.735 -11.106 -5.237 1.00 96.50 195 ALA A C 1
ATOM 1536 O O . ALA A 1 195 ? 0.054 -10.326 -4.699 1.00 96.50 195 ALA A O 1
ATOM 1537 N N . VAL A 1 196 ? -1.900 -10.722 -5.747 1.00 97.25 196 VAL A N 1
ATOM 1538 C CA . VAL A 1 196 ? -2.474 -9.393 -5.548 1.00 97.25 196 VAL A CA 1
ATOM 1539 C C . VAL A 1 196 ? -3.577 -9.458 -4.503 1.00 97.25 196 VAL A C 1
ATOM 1541 O O . VAL A 1 196 ? -4.309 -10.444 -4.391 1.00 97.25 196 VAL A O 1
ATOM 1544 N N . VAL A 1 197 ? -3.729 -8.365 -3.763 1.00 98.00 197 VAL A N 1
ATOM 1545 C CA . VAL A 1 197 ? -4.832 -8.182 -2.821 1.00 98.00 197 VAL A CA 1
ATOM 1546 C C . VAL A 1 197 ? -5.968 -7.442 -3.527 1.00 98.00 197 VAL A C 1
ATOM 1548 O O . VAL A 1 197 ? -5.824 -6.287 -3.929 1.00 98.00 197 VAL A O 1
ATOM 1551 N N . LEU A 1 198 ? -7.115 -8.102 -3.675 1.00 97.75 198 LEU A N 1
ATOM 1552 C CA . LEU A 1 198 ? -8.332 -7.513 -4.229 1.00 97.75 198 LEU A CA 1
ATOM 1553 C C . LEU A 1 198 ? -9.218 -6.997 -3.100 1.00 97.75 198 LEU A C 1
ATOM 1555 O O . LEU A 1 198 ? -9.455 -7.699 -2.121 1.00 97.75 198 LEU A O 1
ATOM 1559 N N . PHE A 1 199 ? -9.759 -5.794 -3.265 1.00 97.44 199 PHE A N 1
ATOM 1560 C CA . PHE A 1 199 ? -10.729 -5.221 -2.340 1.00 97.44 199 PHE A CA 1
ATOM 1561 C C . PHE A 1 199 ? -12.069 -5.024 -3.042 1.00 97.44 199 PHE A C 1
ATOM 1563 O O . PHE A 1 199 ? -12.138 -4.363 -4.080 1.00 97.44 199 PHE A O 1
ATOM 1570 N N . HIS A 1 200 ? -13.130 -5.602 -2.484 1.00 95.56 200 HIS A N 1
ATOM 1571 C CA . HIS A 1 200 ? -14.479 -5.455 -3.014 1.00 95.56 200 HIS A CA 1
ATOM 1572 C C . HIS A 1 200 ? -15.512 -5.500 -1.892 1.00 95.56 200 HIS A C 1
ATOM 1574 O O . HIS A 1 200 ? -15.515 -6.438 -1.092 1.00 95.56 200 HIS A O 1
ATOM 1580 N N . LYS A 1 201 ? -16.410 -4.505 -1.851 1.00 92.31 201 LYS A N 1
ATOM 1581 C CA . LYS A 1 201 ? -17.526 -4.438 -0.885 1.00 92.31 201 LYS A CA 1
ATOM 1582 C C . LYS A 1 201 ? -17.081 -4.680 0.567 1.00 92.31 201 LYS A C 1
ATOM 1584 O O . LYS A 1 201 ? -17.671 -5.494 1.278 1.00 92.31 201 LYS A O 1
ATOM 1589 N N . GLY A 1 202 ? -16.014 -4.002 0.989 1.00 91.06 202 GLY A N 1
ATOM 1590 C CA . GLY A 1 202 ? -15.515 -4.080 2.365 1.00 91.06 202 GLY A CA 1
ATOM 1591 C C . GLY A 1 202 ? -14.710 -5.339 2.696 1.00 91.06 202 GLY A C 1
ATOM 1592 O O . GLY A 1 202 ? -14.411 -5.563 3.864 1.00 91.06 202 GLY A O 1
ATOM 1593 N N . LYS A 1 203 ? -14.370 -6.182 1.711 1.00 95.38 203 LYS A N 1
ATOM 1594 C CA . LYS A 1 203 ? -13.638 -7.437 1.932 1.00 95.38 203 LYS A CA 1
ATOM 1595 C C . LYS A 1 203 ? -12.369 -7.513 1.099 1.00 95.38 203 LYS A C 1
ATOM 1597 O O . LYS A 1 203 ? -12.356 -7.093 -0.058 1.00 95.38 203 LYS A O 1
ATOM 1602 N N . PHE A 1 204 ? -11.338 -8.100 1.700 1.00 97.44 204 PHE A N 1
ATOM 1603 C CA . PHE A 1 204 ? -10.083 -8.441 1.042 1.00 97.44 204 PHE A CA 1
ATOM 1604 C C . PHE A 1 204 ? -10.114 -9.882 0.533 1.00 97.44 204 PHE A C 1
ATOM 1606 O O . PHE A 1 204 ? -10.604 -10.779 1.220 1.00 97.44 204 PHE A O 1
ATOM 1613 N N . TYR A 1 205 ? -9.566 -10.089 -0.658 1.00 97.50 205 TYR A N 1
ATOM 1614 C CA . TYR A 1 205 ? -9.378 -11.389 -1.287 1.00 97.50 205 TYR A CA 1
ATOM 1615 C C . TYR A 1 205 ? -7.944 -11.490 -1.794 1.00 97.50 205 TYR A C 1
ATOM 1617 O O . TYR A 1 205 ? -7.376 -10.507 -2.268 1.00 97.50 205 TYR A O 1
ATOM 1625 N N . GLU A 1 206 ? -7.381 -12.683 -1.722 1.00 97.12 206 GLU A N 1
ATOM 1626 C CA . GLU A 1 206 ? -6.112 -13.009 -2.359 1.00 97.12 206 GLU A CA 1
ATOM 1627 C C . GLU A 1 206 ? -6.375 -13.552 -3.764 1.00 97.12 206 GLU A C 1
ATOM 1629 O O . GLU A 1 206 ? -7.301 -14.342 -3.973 1.00 97.12 206 GLU A O 1
ATOM 1634 N N . TYR A 1 207 ? -5.569 -13.118 -4.729 1.00 96.56 207 TYR A N 1
ATOM 1635 C CA . TYR A 1 207 ? -5.550 -13.682 -6.070 1.00 96.56 207 TYR A CA 1
ATOM 1636 C C . TYR A 1 207 ? -4.101 -13.930 -6.481 1.00 96.56 207 TYR A C 1
ATOM 1638 O O . TYR A 1 207 ? -3.356 -12.979 -6.725 1.00 96.56 207 TYR A O 1
ATOM 1646 N N . GLU A 1 208 ? -3.705 -15.199 -6.550 1.00 95.88 208 GLU A N 1
ATOM 1647 C CA . GLU A 1 208 ? -2.387 -15.594 -7.047 1.00 95.88 208 GLU A CA 1
ATOM 1648 C C . GLU A 1 208 ? -2.259 -15.226 -8.532 1.00 95.88 208 GLU A C 1
ATOM 1650 O O . GLU A 1 208 ? -3.148 -15.501 -9.343 1.00 95.88 208 GLU A O 1
ATOM 1655 N N . ILE A 1 209 ? -1.165 -14.555 -8.882 1.00 94.50 209 ILE A N 1
ATOM 1656 C CA . ILE A 1 209 ? -0.842 -14.163 -10.250 1.00 94.50 209 ILE A CA 1
ATOM 1657 C C . ILE A 1 209 ? 0.245 -15.092 -10.785 1.00 94.50 209 ILE A C 1
ATOM 1659 O O . ILE A 1 209 ? 1.254 -15.337 -10.129 1.00 94.50 209 ILE A O 1
ATOM 1663 N N . GLU A 1 210 ? 0.039 -15.623 -11.989 1.00 83.06 210 GLU A N 1
ATOM 1664 C CA . GLU A 1 210 ? 0.985 -16.562 -12.590 1.00 83.06 210 GLU A CA 1
ATOM 1665 C C . GLU A 1 210 ? 2.358 -15.902 -12.761 1.00 83.06 210 GLU A C 1
ATOM 1667 O O . GLU A 1 210 ? 2.479 -14.824 -13.350 1.00 83.06 210 GLU A O 1
ATOM 1672 N N . SER A 1 211 ? 3.414 -16.546 -12.260 1.00 66.19 211 SER A N 1
ATOM 1673 C CA . SER A 1 211 ? 4.769 -16.192 -12.662 1.00 66.19 211 SER A CA 1
ATOM 1674 C C . SER A 1 211 ? 5.007 -16.761 -14.058 1.00 66.19 211 SER A C 1
ATOM 1676 O O . SER A 1 211 ? 4.853 -17.960 -14.300 1.00 66.19 211 SER A O 1
ATOM 1678 N N . THR A 1 212 ? 5.382 -15.903 -15.007 1.00 56.56 212 THR A N 1
ATOM 1679 C CA . THR A 1 212 ? 5.906 -16.391 -16.281 1.00 56.56 212 THR A CA 1
ATOM 1680 C C . THR A 1 212 ? 7.204 -17.125 -15.969 1.00 56.56 212 THR A C 1
ATOM 1682 O O . THR A 1 212 ? 8.190 -16.506 -15.575 1.00 56.56 212 THR A O 1
ATOM 1685 N N . GLN A 1 213 ? 7.189 -18.459 -16.067 1.00 47.34 213 GLN A N 1
ATOM 1686 C CA . GLN A 1 213 ? 8.409 -19.259 -15.985 1.00 47.34 213 GLN A CA 1
ATOM 1687 C C . GLN A 1 213 ? 9.386 -18.718 -17.037 1.00 47.34 213 GLN A C 1
ATOM 1689 O O . GLN A 1 213 ? 9.083 -18.739 -18.232 1.00 47.34 213 GLN A O 1
ATOM 1694 N N . GLY A 1 214 ? 10.494 -18.143 -16.568 1.00 43.44 214 GLY A N 1
ATOM 1695 C CA . GLY A 1 214 ? 11.618 -17.707 -17.395 1.00 43.44 214 GLY A CA 1
ATOM 1696 C C . GLY A 1 214 ? 12.570 -18.851 -17.678 1.00 43.44 214 GLY A C 1
ATOM 1697 O O . GLY A 1 214 ? 12.782 -19.667 -16.753 1.00 43.44 214 GLY A O 1
#

Secondary structure (DSSP, 8-state):
---HHHHHHHHHHTTT-SEEEE-S-S-SS--HHHHHHHHHHH-TTSEEEE---HHHHTSHHHHHHHHHSTTS-S-SSEEEEETTEEEEE--STTTTTPPPHHHHHHHHTS--SEEEEEESS--SGGGTTS-S--TT--TTPPPHHHHHHTS-TTSEEEEEE-S--SSTTS-SEEEEEETTEEEEEE---S-TT-EEEEEETTEEEEEEPPP---

Sequence (214 aa):
GLAKNAMEFITNNKSKLRSITFTGDVFSSPSLDKWKSLRQKTNDNLGIFVAPGNSDVQRLDSRDIFQISEFGQQKYPFLKYLDGTPVIFEDSISNNWEVSNATVELANNIDSEVVIIARHNLPTLDLLSLANSKSGKSSNLITVEELVQRFNKDTFFYWVIGDSGAFPHLPRLSCLAFKNHTFIVNGIGELPGDAVVLFHKGKFYEYEIESTQG

Radius of gyration: 16.23 Å; chains: 1; bounding box: 35×35×42 Å